Protein AF-Q96AJ1-2-F1 (afdb_monomer)

Solvent-accessible surface area (backbone atoms only — not comparable to full-atom values): 16152 Å² total; per-residue (Å²): 104,76,66,53,6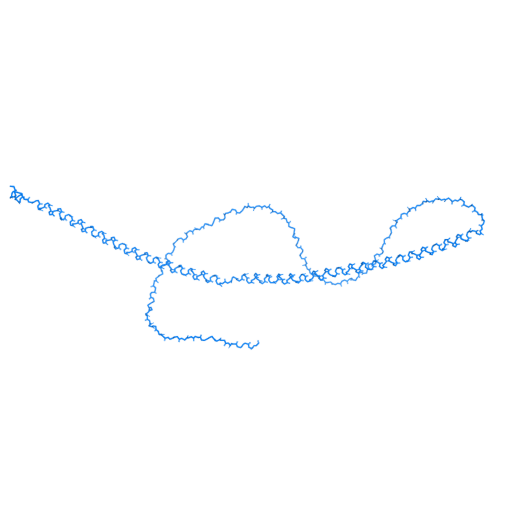6,69,64,41,79,68,60,52,73,57,56,48,50,52,50,54,49,51,51,51,51,50,53,52,50,54,51,51,52,52,53,51,51,53,51,51,54,52,50,51,54,53,48,50,54,51,52,52,55,51,50,54,51,50,53,51,51,50,52,50,51,52,54,57,71,69,52,78,59,71,67,55,57,54,48,51,53,50,52,53,50,51,50,53,51,48,54,54,47,52,55,51,51,53,53,49,54,54,52,52,52,51,50,52,51,49,53,51,55,52,50,53,52,51,50,52,53,51,51,53,51,51,54,51,53,51,51,52,54,52,51,53,52,51,51,50,56,63,58,65,73,72,66,78,90,76,88,74,87,74,76,91,77,84,75,72,94,74,68,93,76,83,80,78,81,84,80,79,81,78,82,80,78,86,80,89,80,93,74,86,77,82,80,78,83,82,75,87,73,90,70,94,76,78,96,76,81,79,78,85,79,79,81,76,78,80,84,72,87,79,88,78,81,74,78,81,79,80,76,84,79,75,87,79,74,89,80,88,76,92,74,85,79,75,84,86,77,87,82,86,80,89,128

Foldseek 3Di:
DVVVVVVPPDVCVVVVVVVVVVVVVVVVVVVVVVVVVVVVVVVVVVVVVVVVVVVVVVVVVVVVVVVVVVDDDPVVVVVVVVVVVVVVVVVVVVVVVVVVVVVVVVVVVVVVVVVVVVVVVVVVVVVVVVVVVVVVVVVVVVVVVPDDDDDPPDDPPPDDPPDDPDDDDDPPDDDPDDDDDPDDDDDDPPPDDDDPDDPDPDDPPDPPDPPDDDPPPPDDPDPDDDDDDDDDDDDDDDDDDDDDPDD

Sequence (247 aa):
MRTEAIARPLEINETEKVMRIAIKEILTQVQKTKDLLNNVASDEANLEAKIEKRKLELERNRKRLETLQSVRPCFMDEYEKTEEELQKQYDTYLEKFQNLTYLEQQLEDHHRMEQERFEEAKNTLCLIQNKLKEEEKRLLKSGSNDDSDIDIQEDDESDSELEERRLPKPQTAMEMLMQGRPGKRIVGTMQGGDSDDNEDSEESEIDMEDDDDEDDDLEDESISLSPTKPNRRVRKSEPLDESDNDF

Mean predicted aligned error: 22.0 Å

Secondary structure (DSSP, 8-state):
-HHHHHHS---HHHHHHHHHHHHHHHHHHHHHHHHHHHHHHHHHHHHHHHHHHHHHHHHHHHHHHHHHHHS--HHHHHHHHHHHHHHHHHHHHHHHHHHHHHHHHHHHHHHHHHHHHHHHHHHHHHHHHHHHHHHHHHHHHHHGGGS----------------------------------------------------------------------------------------------------

Structure (mmCIF, N/CA/C/O backbone):
data_AF-Q96AJ1-2-F1
#
_entry.id   AF-Q96AJ1-2-F1
#
loop_
_atom_site.group_PDB
_atom_site.id
_atom_site.type_symbol
_atom_site.label_atom_id
_atom_site.label_alt_id
_atom_site.label_comp_id
_atom_site.label_asym_id
_atom_site.label_entity_id
_atom_site.label_seq_id
_atom_site.pdbx_PDB_ins_code
_atom_site.Cartn_x
_atom_site.Cartn_y
_atom_site.Cartn_z
_atom_site.occupancy
_atom_site.B_iso_or_equiv
_atom_site.auth_seq_id
_atom_site.auth_comp_id
_atom_site.auth_asym_id
_atom_site.auth_atom_id
_atom_site.pdbx_PDB_model_num
ATOM 1 N N . MET A 1 1 ? -82.659 26.236 53.642 1.00 57.66 1 MET A N 1
ATOM 2 C CA . MET A 1 1 ? -81.507 26.296 52.712 1.00 57.66 1 MET A CA 1
ATOM 3 C C . MET A 1 1 ? -80.321 25.415 53.113 1.00 57.66 1 MET A C 1
ATOM 5 O O . MET A 1 1 ? -80.197 24.375 52.485 1.00 57.66 1 MET A O 1
ATOM 9 N N . ARG A 1 2 ? -79.475 25.713 54.126 1.00 71.25 2 ARG A N 1
ATOM 10 C CA . ARG A 1 2 ? -78.346 24.801 54.479 1.00 71.25 2 ARG A CA 1
ATOM 11 C C . ARG A 1 2 ? -78.824 23.399 54.884 1.00 71.25 2 ARG A C 1
ATOM 13 O O . ARG A 1 2 ? -78.273 22.412 54.418 1.00 71.25 2 ARG A O 1
ATOM 20 N N . THR A 1 3 ? -79.864 23.317 55.711 1.00 68.44 3 THR A N 1
ATOM 21 C CA . THR A 1 3 ? -80.466 22.041 56.131 1.00 68.44 3 THR A CA 1
ATOM 22 C C . THR A 1 3 ? -81.098 21.280 54.966 1.00 68.44 3 THR A C 1
ATOM 24 O O . THR A 1 3 ? -80.860 20.091 54.847 1.00 68.44 3 THR A O 1
ATOM 27 N N . GLU A 1 4 ? -81.818 21.948 54.059 1.00 67.00 4 GLU A N 1
ATOM 28 C CA . GLU A 1 4 ? -82.381 21.319 52.848 1.00 67.00 4 GLU A CA 1
ATOM 29 C C . GLU A 1 4 ? -81.314 20.831 51.869 1.00 67.00 4 GLU A C 1
ATOM 31 O O . GLU A 1 4 ? -81.499 19.787 51.264 1.00 67.00 4 GLU A O 1
ATOM 36 N N . ALA A 1 5 ? -80.203 21.554 51.697 1.00 64.94 5 ALA A N 1
ATOM 37 C CA . ALA A 1 5 ? -79.118 21.119 50.817 1.00 64.94 5 ALA A CA 1
ATOM 38 C C . ALA A 1 5 ? -78.415 19.861 51.352 1.00 64.94 5 ALA A C 1
ATOM 40 O O . ALA A 1 5 ? -78.041 19.001 50.565 1.00 64.94 5 ALA A O 1
ATOM 41 N N . ILE A 1 6 ? -78.282 19.742 52.680 1.00 66.00 6 ILE A N 1
ATOM 42 C CA . ILE A 1 6 ? -77.755 18.540 53.350 1.00 66.00 6 ILE A CA 1
ATOM 43 C C . ILE A 1 6 ? -78.802 17.409 53.364 1.00 66.00 6 ILE A C 1
ATOM 45 O O . ILE A 1 6 ? -78.433 16.241 53.321 1.00 66.00 6 ILE A O 1
ATOM 49 N N . ALA A 1 7 ? -80.095 17.748 53.435 1.00 63.06 7 ALA A N 1
ATOM 50 C CA . ALA A 1 7 ? -81.203 16.791 53.480 1.00 63.06 7 ALA A CA 1
ATOM 51 C C . ALA A 1 7 ? -81.682 16.319 52.101 1.00 63.06 7 ALA A C 1
ATOM 53 O O . ALA A 1 7 ? -82.398 15.318 52.031 1.00 63.06 7 ALA A O 1
ATOM 54 N N . ARG A 1 8 ? -81.306 16.994 51.001 1.00 62.81 8 ARG A N 1
ATOM 55 C CA . ARG A 1 8 ? -81.412 16.384 49.672 1.00 62.81 8 ARG A CA 1
ATOM 56 C C . ARG A 1 8 ? -80.646 15.074 49.765 1.00 62.81 8 ARG A C 1
ATOM 58 O O . ARG A 1 8 ? -79.513 15.119 50.244 1.00 62.81 8 ARG A O 1
ATOM 65 N N . PRO A 1 9 ? -81.233 13.939 49.350 1.00 62.62 9 PRO A N 1
ATOM 66 C CA . PRO A 1 9 ? -80.469 12.721 49.187 1.00 62.62 9 PRO A CA 1
ATOM 67 C C . PRO A 1 9 ? -79.281 13.117 48.327 1.00 62.62 9 PRO A C 1
ATOM 69 O O . PRO A 1 9 ? -79.449 13.443 47.152 1.00 62.62 9 PRO A O 1
ATOM 72 N N . LEU A 1 10 ? -78.102 13.220 48.946 1.00 64.69 10 LEU A N 1
ATOM 73 C CA . LEU A 1 10 ? -76.867 13.337 48.204 1.00 64.69 10 LEU A CA 1
ATOM 74 C C . LEU A 1 10 ? -76.972 12.215 47.174 1.00 64.69 10 LEU A C 1
ATOM 76 O O . LEU A 1 10 ? -77.422 11.111 47.510 1.00 64.69 10 LEU A O 1
ATOM 80 N N . GLU A 1 11 ? -76.628 12.498 45.925 1.00 73.31 11 GLU A N 1
ATOM 81 C CA . GLU A 1 11 ? -76.578 11.500 44.861 1.00 73.31 11 GLU A CA 1
ATOM 82 C C . GLU A 1 11 ? -75.412 10.527 45.137 1.00 73.31 11 GLU A C 1
ATOM 84 O O . GLU A 1 11 ? -74.604 10.237 44.268 1.00 73.31 11 GLU A O 1
ATOM 89 N N . ILE A 1 12 ? -75.299 10.034 46.379 1.00 80.06 12 ILE A N 1
ATOM 90 C CA . ILE A 1 12 ? -74.278 9.159 46.941 1.00 80.06 12 ILE A CA 1
ATOM 91 C C . ILE A 1 12 ? -74.153 7.961 46.028 1.00 80.06 12 ILE A C 1
ATOM 93 O O . ILE A 1 12 ? -73.059 7.682 45.573 1.00 80.06 12 ILE A O 1
ATOM 97 N N . ASN A 1 13 ? -75.273 7.343 45.651 1.00 82.56 13 ASN A N 1
ATOM 98 C CA . ASN A 1 13 ? -75.268 6.211 44.731 1.00 82.56 13 ASN A CA 1
ATOM 99 C C . ASN A 1 13 ? -74.677 6.566 43.359 1.00 82.56 13 ASN A C 1
ATOM 101 O O . ASN A 1 13 ? -73.988 5.738 42.773 1.00 82.56 13 ASN A O 1
ATOM 105 N N . GLU A 1 14 ? -74.929 7.764 42.826 1.00 86.44 14 GLU A N 1
ATOM 106 C CA . GLU A 1 14 ? -74.380 8.169 41.527 1.00 86.44 14 GLU A CA 1
ATOM 107 C C . GLU A 1 14 ? -72.900 8.543 41.6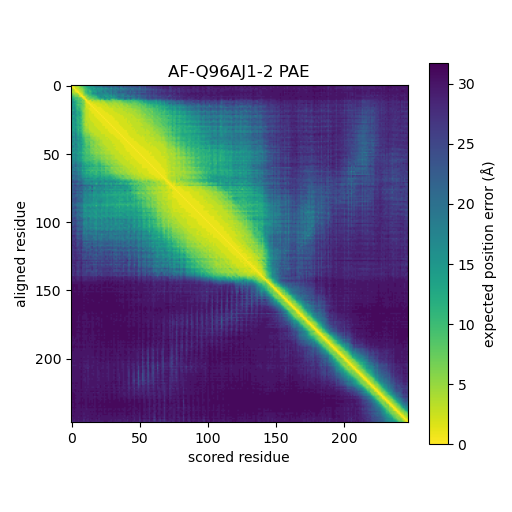42 1.00 86.44 14 GLU A C 1
ATOM 109 O O . GLU A 1 14 ? -72.076 8.025 40.896 1.00 86.44 14 GLU A O 1
ATOM 114 N N . THR A 1 15 ? -72.529 9.339 42.647 1.00 87.06 15 THR A N 1
ATOM 115 C CA . THR A 1 15 ? -71.124 9.645 42.957 1.00 87.06 15 THR A CA 1
ATOM 116 C C . THR A 1 15 ? -70.314 8.381 43.251 1.00 87.06 15 THR A C 1
ATOM 118 O O . THR A 1 15 ? -69.178 8.266 42.804 1.00 87.06 15 THR A O 1
ATOM 121 N N . GLU A 1 16 ? -70.900 7.387 43.919 1.00 90.44 16 GLU A N 1
ATOM 122 C CA . GLU A 1 16 ? -70.287 6.090 44.180 1.00 90.44 16 GLU A CA 1
ATOM 123 C C . GLU A 1 16 ? -70.112 5.293 42.887 1.00 90.44 16 GLU A C 1
ATOM 125 O O . GLU A 1 16 ? -69.046 4.717 42.676 1.00 90.44 16 GLU A O 1
ATOM 130 N N . LYS A 1 17 ? -71.106 5.275 41.988 1.00 91.62 17 LYS A N 1
ATOM 131 C CA . LYS A 1 17 ? -70.954 4.654 40.662 1.00 91.62 17 LYS A CA 1
ATOM 132 C C . LYS A 1 17 ? -69.848 5.327 39.857 1.00 91.62 17 LYS A C 1
ATOM 134 O O . LYS A 1 17 ? -68.991 4.617 39.338 1.00 91.62 17 LYS A O 1
ATOM 139 N N . VAL A 1 18 ? -69.834 6.659 39.782 1.00 93.94 18 VAL A N 1
ATOM 140 C CA . VAL A 1 18 ? -68.792 7.430 39.084 1.00 93.94 18 VAL A CA 1
ATOM 141 C C . VAL A 1 18 ? -67.420 7.122 39.682 1.00 93.94 18 VAL A C 1
ATOM 143 O O . VAL A 1 18 ? -66.488 6.810 38.947 1.00 93.94 18 VAL A O 1
ATOM 146 N N . MET A 1 19 ? -67.302 7.098 41.012 1.00 95.19 19 MET A N 1
ATOM 147 C CA . MET A 1 19 ? -66.063 6.739 41.701 1.00 95.19 19 MET A CA 1
ATOM 148 C C . MET A 1 19 ? -65.643 5.293 41.403 1.00 95.19 19 MET A C 1
ATOM 150 O O . MET A 1 19 ? -64.476 5.038 41.124 1.00 95.19 19 MET A O 1
ATOM 154 N N . ARG A 1 20 ? -66.579 4.335 41.392 1.00 96.19 20 ARG A N 1
ATOM 155 C CA . ARG A 1 20 ? -66.312 2.933 41.028 1.00 96.19 20 ARG A CA 1
ATOM 156 C C . ARG A 1 20 ? -65.858 2.793 39.573 1.00 96.19 20 ARG A C 1
ATOM 158 O O . ARG A 1 20 ? -64.990 1.967 39.304 1.00 96.19 20 ARG A O 1
ATOM 165 N N . ILE A 1 21 ? -66.431 3.563 38.648 1.00 95.94 21 ILE A N 1
ATOM 166 C CA . ILE A 1 21 ? -66.010 3.600 37.240 1.00 95.94 21 ILE A CA 1
ATOM 167 C C . ILE A 1 21 ? -64.599 4.186 37.134 1.00 95.94 21 ILE A C 1
ATOM 169 O O . ILE A 1 21 ? -63.738 3.537 36.549 1.00 95.94 21 ILE A O 1
ATOM 173 N N . ALA A 1 22 ? -64.334 5.331 37.770 1.00 97.12 22 ALA A N 1
ATOM 174 C CA . ALA A 1 22 ? -63.018 5.971 37.773 1.00 97.12 22 ALA A CA 1
ATOM 175 C C . ALA A 1 22 ? -61.931 5.064 38.377 1.00 97.12 22 ALA A C 1
ATOM 177 O O . ALA A 1 22 ? -60.846 4.941 37.819 1.00 97.12 22 ALA A O 1
ATOM 178 N N . ILE A 1 23 ? -62.231 4.358 39.475 1.00 97.06 23 ILE A N 1
ATOM 179 C CA . ILE A 1 23 ? -61.318 3.365 40.062 1.00 97.06 23 ILE A CA 1
ATOM 180 C C . ILE A 1 23 ? -61.022 2.248 39.057 1.00 97.06 23 ILE A C 1
ATOM 182 O O . ILE A 1 23 ? -59.861 1.893 38.871 1.00 97.06 23 ILE A O 1
ATOM 186 N N . LYS A 1 24 ? -62.045 1.693 38.393 1.00 97.56 24 LYS A N 1
ATOM 187 C CA . LYS A 1 24 ? -61.847 0.655 37.369 1.00 97.56 24 LYS A CA 1
ATOM 188 C C . LYS A 1 24 ? -60.997 1.167 36.210 1.00 97.56 24 LYS A C 1
ATOM 190 O O . LYS A 1 24 ? -60.084 0.469 35.788 1.00 97.56 24 LYS A O 1
ATOM 195 N N . GLU A 1 25 ? -61.268 2.373 35.723 1.00 97.94 25 GLU A N 1
ATOM 196 C CA . GLU A 1 25 ? -60.499 2.995 34.649 1.00 97.94 25 GLU A CA 1
ATOM 197 C C . GLU A 1 25 ? -59.027 3.166 35.046 1.00 97.94 25 GLU A C 1
ATOM 199 O O . GLU A 1 25 ? -58.148 2.687 34.330 1.00 97.94 25 GLU A O 1
ATOM 204 N N . ILE A 1 26 ? -58.750 3.732 36.224 1.00 98.00 26 ILE A N 1
ATOM 205 C CA . ILE A 1 26 ? -57.386 3.877 36.750 1.00 98.00 26 ILE A CA 1
ATOM 206 C C . ILE A 1 26 ? -56.705 2.511 36.873 1.00 98.00 26 ILE A C 1
ATOM 208 O O . ILE A 1 26 ? -55.562 2.369 36.452 1.00 98.00 26 ILE A O 1
ATOM 212 N N . LEU A 1 27 ? -57.392 1.481 37.377 1.00 97.81 27 LEU A N 1
ATOM 213 C CA . LEU A 1 27 ? -56.830 0.127 37.452 1.00 97.81 27 LEU A CA 1
ATOM 214 C C . LEU A 1 27 ? -56.468 -0.424 36.065 1.00 97.81 27 LEU A C 1
ATOM 216 O O . LEU A 1 27 ? -55.404 -1.022 35.910 1.00 97.81 27 LEU A O 1
ATOM 220 N N . THR A 1 28 ? -57.298 -0.188 35.042 1.00 98.00 28 THR A N 1
ATOM 221 C CA . THR A 1 28 ? -56.954 -0.578 33.663 1.00 98.00 28 THR A CA 1
ATOM 222 C C . THR A 1 28 ? -55.775 0.217 33.107 1.00 98.00 28 THR A C 1
ATOM 224 O O . THR A 1 28 ? -54.936 -0.360 32.422 1.00 98.00 28 THR A O 1
ATOM 227 N N . GLN A 1 29 ? -55.672 1.516 33.410 1.00 97.94 29 GLN A N 1
ATOM 228 C CA . GLN A 1 29 ? -54.533 2.345 33.006 1.00 97.94 29 GLN A CA 1
ATOM 229 C C . GLN A 1 29 ? -53.240 1.874 33.686 1.00 97.94 29 GLN A C 1
ATOM 231 O O . GLN A 1 29 ? -52.228 1.714 33.013 1.00 97.94 29 GLN A O 1
ATOM 236 N N . VAL A 1 30 ? -53.280 1.567 34.987 1.00 98.19 30 VAL A N 1
ATOM 237 C CA . VAL A 1 30 ? -52.140 1.012 35.737 1.00 98.19 30 VAL A CA 1
ATOM 238 C C . VAL A 1 30 ? -51.685 -0.317 35.138 1.00 98.19 30 VAL A C 1
ATOM 240 O O . VAL A 1 30 ? -50.485 -0.513 34.948 1.00 98.19 30 VAL A O 1
ATOM 243 N N . GLN A 1 31 ? -52.619 -1.211 34.798 1.00 97.81 31 GLN A N 1
ATOM 244 C CA . GLN A 1 31 ? -52.274 -2.480 34.159 1.00 97.81 31 GLN A CA 1
ATOM 245 C C . GLN A 1 31 ? -51.630 -2.263 32.782 1.00 97.81 31 GLN A C 1
ATOM 247 O O . GLN A 1 31 ? -50.564 -2.814 32.532 1.00 97.81 31 GLN A O 1
ATOM 252 N N . LYS A 1 32 ? -52.194 -1.388 31.936 1.00 97.81 32 LYS A N 1
ATOM 253 C CA . LYS A 1 32 ? -51.604 -1.037 30.631 1.00 97.81 32 LYS A CA 1
ATOM 254 C C . LYS A 1 32 ? -50.183 -0.484 30.760 1.00 97.81 32 LYS A C 1
ATOM 256 O O . LYS A 1 32 ? -49.304 -0.884 30.006 1.00 97.81 32 LYS A O 1
ATOM 261 N N . THR A 1 33 ? -49.944 0.417 31.714 1.00 97.81 33 THR A N 1
ATOM 262 C CA . THR A 1 33 ? -48.605 0.972 31.965 1.00 97.81 33 THR A CA 1
ATOM 263 C C . THR A 1 33 ? -47.632 -0.104 32.440 1.00 97.81 33 THR A C 1
ATOM 265 O O . THR A 1 33 ? -46.472 -0.095 32.040 1.00 97.81 33 THR A O 1
ATOM 268 N N . LYS A 1 34 ? -48.092 -1.054 33.263 1.00 97.81 34 LYS A N 1
ATOM 269 C CA . LYS A 1 34 ? -47.281 -2.197 33.699 1.00 97.81 34 LYS A CA 1
ATOM 270 C C . LYS A 1 34 ? -46.907 -3.107 32.526 1.00 97.81 34 LYS A C 1
ATOM 272 O O . LYS A 1 34 ? -45.756 -3.520 32.438 1.00 97.81 34 LYS A O 1
ATOM 277 N N . ASP A 1 35 ? -47.849 -3.388 31.631 1.00 97.75 35 ASP A N 1
ATOM 278 C CA . ASP A 1 35 ? -47.595 -4.199 30.437 1.00 97.75 35 ASP A CA 1
ATOM 279 C C . ASP A 1 35 ? -46.602 -3.492 29.499 1.00 97.75 35 ASP A C 1
ATOM 281 O O . ASP A 1 35 ? -45.640 -4.104 29.046 1.00 97.75 35 ASP A O 1
ATOM 285 N N . LEU A 1 36 ? -46.760 -2.177 29.297 1.00 97.44 36 LEU A N 1
ATOM 286 C CA . LEU A 1 36 ? -45.814 -1.370 28.522 1.00 97.44 36 LEU A CA 1
ATOM 287 C C . LEU A 1 36 ? -44.407 -1.371 29.137 1.00 97.44 36 LEU A C 1
ATOM 289 O O . LEU A 1 36 ? -43.430 -1.493 28.406 1.00 97.44 36 LEU A O 1
ATOM 293 N N . LEU A 1 37 ? -44.290 -1.265 30.464 1.00 97.50 37 LEU A N 1
ATOM 294 C CA . LEU A 1 37 ? -42.997 -1.321 31.153 1.00 97.50 37 LEU A CA 1
ATOM 295 C C . LEU A 1 37 ? -42.298 -2.671 30.942 1.00 97.50 37 LEU A C 1
ATOM 297 O O . LEU A 1 37 ? -41.095 -2.700 30.702 1.00 97.50 37 LEU A O 1
ATOM 301 N N . ASN A 1 38 ? -43.047 -3.775 31.003 1.00 97.00 38 ASN A N 1
ATOM 302 C CA . ASN A 1 38 ? -42.497 -5.103 30.734 1.00 97.00 38 ASN A CA 1
ATOM 303 C C . ASN A 1 38 ? -42.016 -5.230 29.281 1.00 97.00 38 ASN A C 1
ATOM 305 O O . ASN A 1 38 ? -40.945 -5.785 29.055 1.00 97.00 38 ASN A O 1
ATOM 309 N N . ASN A 1 39 ? -42.766 -4.680 28.320 1.00 96.69 39 ASN A N 1
ATOM 310 C CA . ASN A 1 39 ? -42.369 -4.680 26.910 1.00 96.69 39 ASN A CA 1
ATOM 311 C C . ASN A 1 39 ? -41.085 -3.870 26.683 1.00 96.69 39 ASN A C 1
ATOM 313 O O . ASN A 1 39 ? -40.170 -4.338 26.015 1.00 96.69 39 ASN A O 1
ATOM 317 N N . VAL A 1 40 ? -40.974 -2.687 27.297 1.00 97.75 40 VAL A N 1
ATOM 318 C CA . VAL A 1 40 ? -39.747 -1.876 27.227 1.00 97.75 40 VAL A CA 1
ATOM 319 C C . VAL A 1 40 ? -38.559 -2.628 27.828 1.00 97.75 40 VAL A C 1
ATOM 321 O O . VAL A 1 40 ? -37.484 -2.619 27.240 1.00 97.75 40 VAL A O 1
ATOM 324 N N . ALA A 1 41 ? -38.746 -3.323 28.955 1.00 96.38 41 ALA A N 1
ATOM 325 C CA . ALA A 1 41 ? -37.687 -4.128 29.559 1.00 96.38 41 ALA A CA 1
ATOM 326 C C . ALA A 1 41 ? -37.256 -5.304 28.661 1.00 96.38 41 ALA A C 1
ATOM 328 O O . ALA A 1 41 ? -36.065 -5.601 28.571 1.00 96.38 41 ALA A O 1
ATOM 329 N N . SER A 1 42 ? -38.196 -5.961 27.967 1.00 96.88 42 SER A N 1
ATOM 330 C CA . SER A 1 42 ? -37.844 -6.990 26.980 1.00 96.88 42 SER A CA 1
ATOM 331 C C . SER A 1 42 ? -37.134 -6.404 25.760 1.00 96.88 42 SER A C 1
ATOM 333 O O . SER A 1 42 ? -36.175 -7.000 25.278 1.00 96.88 42 SER A O 1
ATOM 335 N N . ASP A 1 43 ? -37.551 -5.229 25.286 1.00 97.69 43 ASP A N 1
ATOM 336 C CA . ASP A 1 43 ? -36.918 -4.556 24.150 1.00 97.69 43 ASP A CA 1
ATOM 337 C C . ASP A 1 43 ? -35.496 -4.098 24.491 1.00 97.69 43 ASP A C 1
ATOM 339 O O . ASP A 1 43 ? -34.589 -4.276 23.684 1.00 97.69 43 ASP A O 1
ATOM 343 N N . GLU A 1 44 ? -35.271 -3.578 25.699 1.00 97.38 44 GLU A N 1
ATOM 344 C CA . GLU A 1 44 ? -33.942 -3.214 26.198 1.00 97.38 44 GLU A CA 1
ATOM 345 C C . GLU A 1 44 ? -33.010 -4.432 26.247 1.00 97.38 44 GLU A C 1
ATOM 347 O O . GLU A 1 44 ? -31.910 -4.379 25.698 1.00 97.38 44 GLU A O 1
ATOM 352 N N . ALA A 1 45 ? -33.464 -5.553 26.819 1.00 97.25 45 ALA A N 1
ATOM 353 C CA . ALA A 1 45 ? -32.681 -6.788 26.859 1.00 97.25 45 ALA A CA 1
ATOM 354 C C . ALA A 1 45 ? -32.358 -7.317 25.448 1.00 97.25 45 ALA A C 1
ATOM 356 O O . ALA A 1 45 ? -31.225 -7.715 25.173 1.00 97.25 45 ALA A O 1
ATOM 357 N N . ASN A 1 46 ? -33.331 -7.267 24.533 1.00 97.75 46 ASN A N 1
ATOM 358 C CA . ASN A 1 46 ? -33.148 -7.663 23.137 1.00 97.75 46 ASN A CA 1
ATOM 359 C C . ASN A 1 46 ? -32.153 -6.752 22.403 1.00 97.75 46 ASN A C 1
ATOM 361 O O . ASN A 1 46 ? -31.337 -7.229 21.611 1.00 97.75 46 ASN A O 1
ATOM 365 N N . LEU A 1 47 ? -32.216 -5.439 22.637 1.00 98.06 47 LEU A N 1
ATOM 366 C CA . LEU A 1 47 ? -31.299 -4.475 22.035 1.00 98.06 47 LEU A CA 1
ATOM 367 C C . LEU A 1 47 ? -29.884 -4.620 22.595 1.00 98.06 47 LEU A C 1
ATOM 369 O O . LEU A 1 47 ? -28.943 -4.598 21.807 1.00 98.06 47 LEU A O 1
ATOM 373 N N . GLU A 1 48 ? -29.716 -4.837 23.900 1.00 98.19 48 GLU A N 1
ATOM 374 C CA . GLU A 1 48 ? -28.397 -5.066 24.499 1.00 98.19 48 GLU A CA 1
ATOM 375 C C . GLU A 1 48 ? -27.755 -6.345 23.948 1.00 98.19 48 GLU A C 1
ATOM 377 O O . GLU A 1 48 ? -26.603 -6.318 23.517 1.00 98.19 48 GLU A O 1
ATOM 382 N N . ALA A 1 49 ? -28.517 -7.440 23.841 1.00 97.94 49 ALA A N 1
ATOM 383 C CA . ALA A 1 49 ? -28.034 -8.676 23.227 1.00 97.94 49 ALA A CA 1
ATOM 384 C C . ALA A 1 49 ? -27.597 -8.462 21.764 1.00 97.94 49 ALA A C 1
ATOM 386 O O . ALA A 1 49 ? -26.537 -8.936 21.346 1.00 97.94 49 ALA A O 1
ATOM 387 N N . LYS A 1 50 ? -28.371 -7.694 20.981 1.00 98.56 50 LYS A N 1
ATOM 388 C CA . LYS A 1 50 ? -28.009 -7.327 19.600 1.00 98.56 50 LYS A CA 1
ATOM 389 C C . LYS A 1 50 ? -26.759 -6.449 19.540 1.00 98.56 50 LYS A C 1
ATOM 391 O O . LYS A 1 50 ? -25.917 -6.655 18.667 1.00 98.56 50 LYS A O 1
ATOM 396 N N . ILE A 1 51 ? -26.631 -5.477 20.441 1.00 97.94 51 ILE A N 1
ATOM 397 C CA . ILE A 1 51 ? -25.462 -4.597 20.530 1.00 97.94 51 ILE A CA 1
ATOM 398 C C . ILE A 1 51 ? -24.215 -5.415 20.867 1.00 97.94 51 ILE A C 1
ATOM 400 O O . ILE A 1 51 ? -23.187 -5.236 20.216 1.00 97.94 51 ILE A O 1
ATOM 404 N N . GLU A 1 52 ? -24.296 -6.332 21.828 1.00 98.38 52 GLU A N 1
ATOM 405 C CA . GLU A 1 52 ? -23.164 -7.173 22.217 1.00 98.38 52 GLU A CA 1
ATOM 406 C C . GLU A 1 52 ? -22.755 -8.132 21.094 1.00 98.38 52 GLU A C 1
ATOM 408 O O . GLU A 1 52 ? -21.575 -8.196 20.744 1.00 98.38 52 GLU A O 1
ATOM 413 N N . LYS A 1 53 ? -23.724 -8.772 20.421 1.00 98.31 53 LYS A N 1
ATOM 414 C CA . LYS A 1 53 ? -23.461 -9.583 19.218 1.00 98.31 53 LYS A CA 1
ATOM 415 C C . LYS A 1 53 ? -22.705 -8.775 18.154 1.00 98.31 53 LYS A C 1
ATOM 417 O O . LYS A 1 53 ? -21.683 -9.226 17.642 1.00 98.31 53 LYS A O 1
ATOM 422 N N . ARG A 1 54 ? -23.157 -7.548 17.867 1.00 98.19 54 ARG A N 1
ATOM 423 C CA . ARG A 1 54 ? -22.516 -6.643 16.893 1.00 98.19 54 ARG A CA 1
ATOM 424 C C . ARG A 1 54 ? -21.123 -6.185 17.332 1.00 98.19 54 ARG A C 1
ATOM 426 O O . ARG A 1 54 ? -20.240 -6.050 16.489 1.00 98.19 54 ARG A O 1
ATOM 433 N N . LYS A 1 55 ? -20.896 -5.951 18.628 1.00 98.25 55 LYS A N 1
ATOM 434 C CA . LYS A 1 55 ? -19.567 -5.603 19.161 1.00 98.25 55 LYS A CA 1
ATOM 435 C C . LYS A 1 55 ? -18.572 -6.748 18.979 1.00 98.25 55 LYS A C 1
ATOM 437 O O . LYS A 1 55 ? -17.458 -6.498 18.521 1.00 98.25 55 LYS A O 1
ATOM 442 N N . LEU A 1 56 ? -18.973 -7.982 19.288 1.00 98.12 56 LEU A N 1
ATOM 443 C CA . LEU A 1 56 ? -18.127 -9.168 19.115 1.00 98.12 56 LEU A C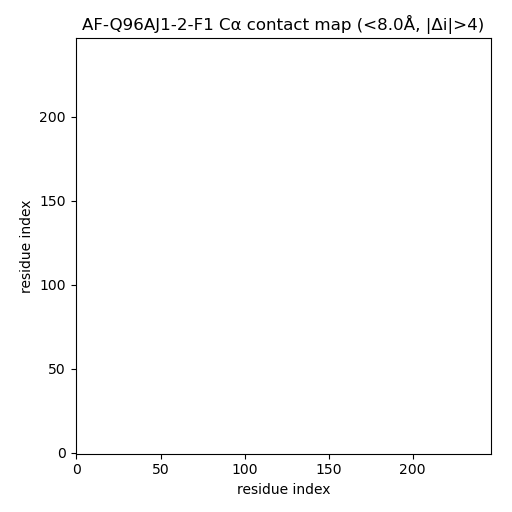A 1
ATOM 444 C C . LEU A 1 56 ? -17.771 -9.399 17.641 1.00 98.12 56 LEU A C 1
ATOM 446 O O . LEU A 1 56 ? -16.613 -9.667 17.312 1.00 98.12 56 LEU A O 1
ATOM 450 N N . GLU A 1 57 ? -18.744 -9.242 16.744 1.00 98.38 57 GLU A N 1
ATOM 451 C CA . GLU A 1 57 ? -18.529 -9.333 15.300 1.00 98.38 57 GLU A CA 1
ATOM 452 C C . GLU A 1 57 ? -17.560 -8.253 14.793 1.00 98.38 57 GLU A C 1
ATOM 454 O O . GLU A 1 57 ? -16.612 -8.554 14.062 1.00 98.38 57 GLU A O 1
ATOM 459 N N . LEU A 1 58 ? -17.736 -7.004 15.238 1.00 98.19 58 LEU A N 1
ATOM 460 C CA . LEU A 1 58 ? -16.829 -5.903 14.919 1.00 98.19 58 LEU A CA 1
ATOM 461 C C . LEU A 1 58 ? -15.407 -6.201 15.403 1.00 98.19 58 LEU A C 1
ATOM 463 O O . LEU A 1 58 ? -14.452 -6.021 14.647 1.00 98.19 58 LEU A O 1
ATOM 467 N N . GLU A 1 59 ? -15.240 -6.685 16.635 1.00 98.38 59 GLU A N 1
ATOM 468 C CA . GLU A 1 59 ? -13.923 -7.020 17.177 1.00 98.38 59 GLU A CA 1
ATOM 469 C C . GLU A 1 59 ? -13.254 -8.159 16.396 1.00 98.38 59 GLU A C 1
ATOM 471 O O . GLU A 1 59 ? -12.062 -8.078 16.078 1.00 98.38 59 GLU A O 1
ATOM 476 N N . ARG A 1 60 ? -14.016 -9.196 16.027 1.00 97.62 60 ARG A N 1
ATOM 477 C CA . ARG A 1 60 ? -13.546 -10.282 15.159 1.00 97.62 60 ARG A CA 1
ATOM 478 C C . ARG A 1 60 ? -13.097 -9.751 13.798 1.00 97.62 60 ARG A C 1
ATOM 480 O O . ARG A 1 60 ? -12.006 -10.099 13.348 1.00 97.62 60 ARG A O 1
ATOM 487 N N . ASN A 1 61 ? -13.894 -8.896 13.160 1.00 97.81 61 ASN A N 1
ATOM 488 C CA . ASN A 1 61 ? -13.548 -8.295 11.872 1.00 97.81 61 ASN A CA 1
ATOM 489 C C . ASN A 1 61 ? -12.308 -7.406 11.978 1.00 97.81 61 ASN A C 1
ATOM 491 O O . ASN A 1 61 ? -11.438 -7.468 11.112 1.00 97.81 61 ASN A O 1
ATOM 495 N N . ARG A 1 62 ? -12.162 -6.659 13.078 1.00 97.50 62 ARG A N 1
ATOM 496 C CA . ARG A 1 62 ? -10.960 -5.867 13.358 1.00 97.50 62 ARG A CA 1
ATOM 497 C C . ARG A 1 62 ? -9.715 -6.748 13.477 1.00 97.50 62 ARG A C 1
ATOM 499 O O . ARG A 1 62 ? -8.710 -6.451 12.842 1.00 97.50 62 ARG A O 1
ATOM 506 N N . LYS A 1 63 ? -9.794 -7.853 14.227 1.00 96.81 63 LYS A N 1
ATOM 507 C CA . LYS A 1 63 ? -8.703 -8.840 14.364 1.00 96.81 63 LYS A CA 1
ATOM 508 C C . LYS A 1 63 ? -8.356 -9.506 13.027 1.00 96.81 63 LYS A C 1
ATOM 510 O O . LYS A 1 63 ? -7.181 -9.692 12.714 1.00 96.81 63 LYS A O 1
ATOM 515 N N . ARG A 1 64 ? -9.365 -9.845 12.215 1.00 95.38 64 ARG A N 1
ATOM 516 C CA . ARG A 1 64 ? -9.170 -10.401 10.866 1.00 95.38 64 ARG A CA 1
ATOM 517 C C . ARG A 1 64 ? -8.470 -9.401 9.947 1.00 95.38 64 ARG A C 1
ATOM 519 O O . ARG A 1 64 ? -7.523 -9.783 9.269 1.00 95.38 64 ARG A O 1
ATOM 526 N N . LEU A 1 65 ? -8.912 -8.144 9.947 1.00 94.56 65 LEU A N 1
ATOM 527 C CA . LEU A 1 65 ? -8.297 -7.067 9.172 1.00 94.56 65 LEU A CA 1
ATOM 528 C C . LEU A 1 65 ? -6.833 -6.861 9.575 1.00 94.56 65 LEU A C 1
ATOM 530 O O . LEU A 1 65 ? -5.971 -6.816 8.707 1.00 94.56 65 LEU A O 1
ATOM 534 N N . GLU A 1 66 ? -6.549 -6.804 10.876 1.00 95.31 66 GLU A N 1
ATOM 535 C CA . GLU A 1 66 ? -5.188 -6.675 11.409 1.00 95.31 66 GLU A CA 1
ATOM 536 C C . GLU A 1 66 ? -4.291 -7.841 10.968 1.00 95.31 66 GLU A C 1
ATOM 538 O O . GLU A 1 66 ? -3.182 -7.629 10.479 1.00 95.31 66 GLU A O 1
ATOM 543 N N . THR A 1 67 ? -4.800 -9.075 11.049 1.00 93.69 67 THR A N 1
ATOM 544 C CA . THR A 1 67 ? -4.073 -10.270 10.594 1.00 93.69 67 THR A CA 1
ATOM 545 C C . THR A 1 67 ? -3.783 -10.194 9.095 1.00 93.69 67 THR A C 1
ATOM 547 O O . THR A 1 67 ? -2.648 -10.410 8.683 1.00 93.69 67 THR A O 1
ATOM 550 N N . LEU A 1 68 ? -4.776 -9.832 8.277 1.00 90.31 68 LEU A N 1
ATOM 551 C CA . LEU A 1 68 ? -4.608 -9.706 6.827 1.00 90.31 68 LEU A CA 1
ATOM 552 C C . LEU A 1 68 ? -3.613 -8.606 6.443 1.00 90.31 68 LEU A C 1
ATOM 554 O O . LEU A 1 68 ? -2.804 -8.816 5.550 1.00 90.31 68 LEU A O 1
ATOM 558 N N . GLN A 1 69 ? -3.640 -7.460 7.126 1.00 88.06 69 GLN A N 1
ATOM 559 C CA . GLN A 1 69 ? -2.703 -6.360 6.880 1.00 88.06 69 GLN A CA 1
ATOM 560 C C . GLN A 1 69 ? -1.270 -6.692 7.308 1.00 88.06 69 GLN A C 1
ATOM 562 O O . GLN A 1 69 ? -0.324 -6.180 6.715 1.00 88.06 69 GLN A O 1
ATOM 567 N N . SER A 1 70 ? -1.096 -7.534 8.331 1.00 86.31 70 SER A N 1
ATOM 568 C CA . SER A 1 70 ? 0.232 -7.944 8.801 1.00 86.31 70 SER A CA 1
ATOM 569 C C . SER A 1 70 ? 0.953 -8.889 7.836 1.00 86.31 70 SER A C 1
ATOM 571 O O . SER A 1 70 ? 2.181 -8.973 7.851 1.00 86.31 70 SER A O 1
ATOM 573 N N . VAL A 1 71 ? 0.201 -9.604 6.997 1.00 85.62 71 VAL A N 1
ATOM 574 C CA . VAL A 1 71 ? 0.760 -10.582 6.068 1.00 85.62 71 VAL A CA 1
ATOM 575 C C . VAL A 1 71 ? 1.135 -9.876 4.775 1.00 85.62 71 VAL A C 1
ATOM 577 O O . VAL A 1 71 ? 0.281 -9.436 4.007 1.00 85.62 71 VAL A O 1
ATOM 580 N N . ARG A 1 72 ? 2.439 -9.811 4.509 1.00 86.56 72 ARG A N 1
ATOM 581 C CA . ARG A 1 72 ? 2.948 -9.382 3.212 1.00 86.56 72 ARG A CA 1
ATOM 582 C C . ARG A 1 72 ? 2.574 -10.427 2.148 1.00 86.56 72 ARG A C 1
ATOM 584 O O . ARG A 1 72 ? 2.880 -11.606 2.339 1.00 86.56 72 ARG A O 1
ATOM 591 N N . PRO A 1 73 ? 1.915 -10.037 1.043 1.00 90.69 73 PRO A N 1
ATOM 592 C CA . PRO A 1 73 ? 1.576 -10.982 -0.012 1.00 90.69 73 PRO A CA 1
ATOM 593 C C . PRO A 1 73 ? 2.822 -11.605 -0.649 1.00 90.69 73 PRO A C 1
ATOM 595 O O . PRO A 1 73 ? 3.769 -10.894 -0.968 1.00 90.69 73 PRO A O 1
ATOM 598 N N . CYS A 1 74 ? 2.793 -12.913 -0.914 1.00 84.00 74 CYS A N 1
ATOM 599 C CA . CYS A 1 74 ? 3.921 -13.630 -1.524 1.00 84.00 74 CYS A CA 1
ATOM 600 C C . CYS A 1 74 ? 4.305 -13.076 -2.912 1.00 84.00 74 CYS A C 1
ATOM 602 O O . CYS A 1 74 ? 5.487 -13.011 -3.239 1.00 84.00 74 CYS A O 1
ATOM 604 N N . PHE A 1 75 ? 3.334 -12.570 -3.687 1.00 91.06 75 PHE A N 1
ATOM 605 C CA . PHE A 1 75 ? 3.610 -11.930 -4.979 1.00 91.06 75 PHE A CA 1
ATOM 606 C C . PHE A 1 75 ? 4.501 -10.680 -4.852 1.00 91.06 75 PHE A C 1
ATOM 608 O O . PHE A 1 75 ? 5.190 -10.336 -5.808 1.00 91.06 75 PHE A O 1
ATOM 615 N N . MET A 1 76 ? 4.505 -9.997 -3.696 1.00 95.06 76 MET A N 1
ATOM 616 C CA . MET A 1 76 ? 5.382 -8.840 -3.471 1.00 95.06 76 MET A CA 1
ATOM 617 C C . MET A 1 76 ? 6.850 -9.257 -3.400 1.00 95.06 76 MET A C 1
ATOM 619 O O . MET A 1 76 ? 7.710 -8.525 -3.877 1.00 95.06 76 MET A O 1
ATOM 623 N N . ASP A 1 77 ? 7.141 -10.439 -2.854 1.00 93.25 77 ASP A N 1
ATOM 624 C CA . ASP A 1 77 ? 8.504 -10.979 -2.817 1.00 93.25 77 ASP A CA 1
ATOM 625 C C . ASP A 1 77 ? 8.975 -11.365 -4.225 1.00 93.25 77 ASP A C 1
ATOM 627 O O . ASP A 1 77 ? 10.127 -11.132 -4.588 1.00 93.25 77 ASP A O 1
ATOM 631 N N . GLU A 1 78 ? 8.074 -11.921 -5.041 1.00 95.50 78 GLU A N 1
ATOM 632 C CA . GLU A 1 78 ? 8.348 -12.204 -6.453 1.00 95.50 78 GLU A CA 1
ATOM 633 C C . GLU A 1 78 ? 8.606 -10.918 -7.246 1.00 95.50 78 GLU A C 1
ATOM 635 O O . GLU A 1 78 ? 9.591 -10.855 -7.982 1.00 95.50 78 GLU A O 1
ATOM 640 N N . TYR A 1 79 ? 7.774 -9.889 -7.046 1.00 97.25 79 TYR A N 1
ATOM 641 C CA . TYR A 1 79 ? 7.940 -8.569 -7.653 1.00 97.25 79 TYR A CA 1
ATOM 642 C C . TYR A 1 79 ? 9.304 -7.960 -7.310 1.00 97.25 79 TYR A C 1
ATOM 644 O O . TYR A 1 79 ? 10.069 -7.607 -8.207 1.00 97.25 79 TYR A O 1
ATOM 652 N N . GLU A 1 80 ? 9.660 -7.898 -6.025 1.00 97.19 80 GLU A N 1
ATOM 653 C CA . GLU A 1 80 ? 10.940 -7.325 -5.597 1.00 97.19 80 GLU A CA 1
ATOM 654 C C . GLU A 1 80 ? 12.135 -8.110 -6.151 1.00 97.19 80 GLU A C 1
ATOM 656 O O . GLU A 1 80 ? 13.095 -7.513 -6.636 1.00 97.19 80 GLU A O 1
ATOM 661 N N . LYS A 1 81 ? 12.054 -9.445 -6.192 1.00 97.62 81 LYS A N 1
ATOM 662 C CA . LYS A 1 81 ? 13.089 -10.274 -6.821 1.00 97.62 81 LYS A CA 1
ATOM 663 C C . LYS A 1 81 ? 13.252 -9.966 -8.312 1.00 97.62 81 LYS A C 1
ATOM 665 O O . LYS A 1 81 ? 14.377 -9.958 -8.814 1.00 97.62 81 LYS A O 1
ATOM 670 N N . THR A 1 82 ? 12.152 -9.757 -9.036 1.00 97.25 82 THR A N 1
ATOM 671 C CA . THR A 1 82 ? 12.217 -9.394 -10.458 1.00 97.25 82 THR A CA 1
ATOM 672 C C . THR A 1 82 ? 12.780 -7.992 -10.679 1.00 97.25 82 THR A C 1
ATOM 674 O O . THR A 1 82 ? 13.575 -7.817 -11.601 1.00 97.25 82 THR A O 1
ATOM 677 N N . GLU A 1 83 ? 12.454 -7.030 -9.814 1.00 98.19 83 GLU A N 1
ATOM 678 C CA . GLU A 1 83 ? 13.018 -5.674 -9.854 1.00 98.19 83 GLU A CA 1
ATOM 679 C C . GLU A 1 83 ? 14.535 -5.686 -9.597 1.00 98.19 83 GLU A C 1
ATOM 681 O O . GLU A 1 83 ? 15.299 -5.043 -10.319 1.00 98.19 83 GLU A O 1
ATOM 686 N N . GLU A 1 84 ? 15.005 -6.478 -8.627 1.00 98.56 84 GLU A N 1
ATOM 687 C CA . GLU A 1 84 ? 16.440 -6.647 -8.368 1.00 98.56 84 GLU A CA 1
ATOM 688 C C . GLU A 1 84 ? 17.188 -7.267 -9.557 1.00 98.56 84 GLU A C 1
ATOM 690 O O . GLU A 1 84 ? 18.306 -6.853 -9.881 1.00 98.56 84 GLU A O 1
ATOM 695 N N . GLU A 1 85 ? 16.600 -8.274 -10.209 1.00 98.62 85 GLU A N 1
ATOM 696 C CA . GLU A 1 85 ? 17.190 -8.891 -11.399 1.00 98.62 85 GLU A CA 1
ATOM 697 C C . GLU A 1 85 ? 17.233 -7.904 -12.570 1.00 98.62 85 GLU A C 1
ATOM 699 O O . GLU A 1 85 ? 18.258 -7.800 -13.245 1.00 98.62 85 GLU A O 1
ATOM 704 N N . LEU A 1 86 ? 16.164 -7.130 -12.782 1.00 98.50 86 LEU A N 1
ATOM 705 C CA . LEU A 1 86 ? 16.124 -6.092 -13.809 1.00 98.50 86 LEU A CA 1
ATOM 706 C C . LEU A 1 86 ? 17.234 -5.057 -13.594 1.00 98.50 86 LEU A C 1
ATOM 708 O O . LEU A 1 86 ? 17.963 -4.746 -14.538 1.00 98.50 86 LEU A O 1
ATOM 712 N N . GLN A 1 87 ? 17.415 -4.580 -12.360 1.00 98.62 87 GLN A N 1
ATOM 713 C CA . GLN A 1 87 ? 18.480 -3.635 -12.025 1.00 98.62 87 GLN A CA 1
ATOM 714 C C . GLN A 1 87 ? 19.871 -4.225 -12.311 1.00 98.62 87 GLN A C 1
ATOM 716 O O . GLN A 1 87 ? 20.688 -3.580 -12.967 1.00 98.62 87 GLN A O 1
ATOM 721 N N . LYS A 1 88 ? 20.131 -5.479 -11.911 1.00 98.69 88 LYS A N 1
ATOM 722 C CA . LYS A 1 88 ? 21.408 -6.164 -12.200 1.00 98.69 88 LYS A CA 1
ATOM 723 C C . LYS A 1 88 ? 21.680 -6.301 -13.697 1.00 98.69 88 LYS A C 1
ATOM 725 O O . LYS A 1 88 ? 22.814 -6.101 -14.149 1.00 98.69 88 LYS A O 1
ATOM 730 N N . GLN A 1 89 ? 20.659 -6.664 -14.473 1.00 98.62 89 GLN A N 1
ATOM 731 C CA . GLN A 1 89 ? 20.781 -6.772 -15.927 1.00 98.62 89 GLN A CA 1
ATOM 732 C C . GLN A 1 89 ? 21.032 -5.406 -16.563 1.00 98.62 89 GLN A C 1
ATOM 734 O O . GLN A 1 89 ? 21.858 -5.303 -17.472 1.00 98.62 89 GLN A O 1
ATOM 739 N N . TYR A 1 90 ? 20.377 -4.358 -16.064 1.00 98.75 90 TYR A N 1
ATOM 740 C CA . TYR A 1 90 ? 20.585 -2.991 -16.520 1.00 98.75 90 TYR A CA 1
ATOM 741 C C . TYR A 1 90 ? 22.013 -2.500 -16.241 1.00 98.75 90 TYR A C 1
ATOM 743 O O . TYR A 1 90 ? 22.665 -1.988 -17.149 1.00 98.75 90 TYR A O 1
ATOM 751 N N . ASP A 1 91 ? 22.556 -2.752 -15.047 1.00 98.69 91 ASP A N 1
ATOM 752 C CA . ASP A 1 91 ? 23.939 -2.392 -14.704 1.00 98.69 91 ASP A CA 1
ATOM 753 C C . ASP A 1 91 ? 24.950 -3.110 -15.616 1.00 98.69 91 ASP A C 1
ATOM 755 O O . ASP A 1 91 ? 25.855 -2.493 -16.184 1.00 98.69 91 ASP A O 1
ATOM 759 N N . THR A 1 92 ? 24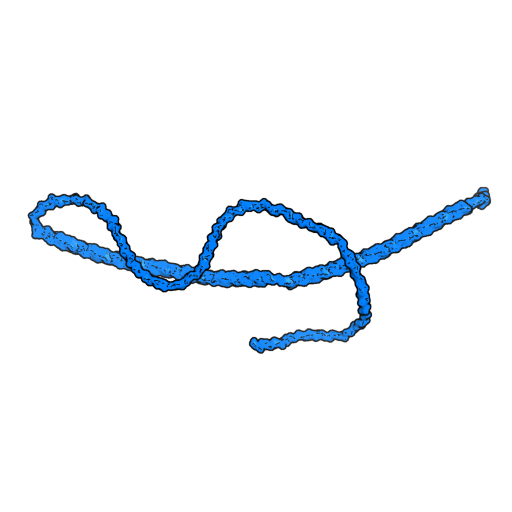.743 -4.411 -15.843 1.00 98.44 92 THR A N 1
ATOM 760 C CA . THR A 1 92 ? 25.569 -5.212 -16.763 1.00 98.44 92 THR A CA 1
ATOM 761 C C . THR A 1 92 ? 25.467 -4.705 -18.204 1.00 98.44 92 THR A C 1
ATOM 763 O O . THR A 1 92 ? 26.450 -4.706 -18.951 1.00 98.44 92 THR A O 1
ATOM 766 N N . TYR A 1 93 ? 24.269 -4.303 -18.632 1.00 98.69 93 TYR A N 1
ATOM 767 C CA . TYR A 1 93 ? 24.042 -3.719 -19.947 1.00 98.69 93 TYR A CA 1
ATOM 768 C C . TYR A 1 93 ? 24.809 -2.403 -20.107 1.00 98.69 93 TYR A C 1
ATOM 770 O O . TYR A 1 93 ? 25.486 -2.231 -21.120 1.00 98.69 93 TYR A O 1
ATOM 778 N N . LEU A 1 94 ? 24.765 -1.515 -19.109 1.00 98.75 94 LEU A N 1
ATOM 779 C CA . LEU A 1 94 ? 25.482 -0.240 -19.141 1.00 98.75 94 LEU A CA 1
ATOM 780 C C . LEU A 1 94 ? 26.995 -0.435 -19.262 1.00 98.75 94 LEU A C 1
ATOM 782 O O . LEU A 1 94 ? 27.625 0.219 -20.093 1.00 98.75 94 LEU A O 1
ATOM 786 N N . GLU A 1 95 ? 27.574 -1.360 -18.495 1.00 98.69 95 GLU A N 1
ATOM 787 C CA . GLU A 1 95 ? 29.002 -1.681 -18.594 1.00 98.69 95 GLU A CA 1
ATOM 788 C C . GLU A 1 95 ? 29.368 -2.174 -20.003 1.00 98.69 95 GLU A C 1
ATOM 790 O O . GLU A 1 95 ? 30.312 -1.688 -20.631 1.00 98.69 95 GLU A O 1
ATOM 795 N N . LYS A 1 96 ? 28.588 -3.114 -20.549 1.00 98.56 96 LYS A N 1
ATOM 796 C CA . LYS A 1 96 ? 28.809 -3.639 -21.904 1.00 98.56 96 LYS A CA 1
ATOM 797 C C . LYS A 1 96 ? 28.649 -2.566 -22.973 1.00 98.56 96 LYS A C 1
ATOM 799 O O . LYS A 1 96 ? 29.426 -2.556 -23.922 1.00 98.56 96 LYS A O 1
ATOM 804 N N . PHE A 1 97 ? 27.673 -1.677 -22.824 1.00 98.75 97 PHE A N 1
ATOM 805 C CA . PHE A 1 97 ? 27.433 -0.576 -23.749 1.00 98.75 97 PHE A CA 1
ATOM 806 C C . PHE A 1 97 ? 28.609 0.411 -23.771 1.00 98.75 97 PHE A C 1
ATOM 808 O O . PHE A 1 97 ? 29.072 0.796 -24.846 1.00 98.75 97 PHE A O 1
ATOM 815 N N . GLN A 1 98 ? 29.145 0.763 -22.599 1.00 98.75 98 GLN A N 1
ATOM 816 C CA . GLN A 1 98 ? 30.339 1.607 -22.487 1.00 98.75 98 GLN A CA 1
ATOM 817 C C . GLN A 1 98 ? 31.556 0.944 -23.139 1.00 98.75 98 GLN A C 1
ATOM 819 O O . GLN A 1 98 ? 32.240 1.567 -23.952 1.00 98.75 98 GLN A O 1
ATOM 824 N N . ASN A 1 99 ? 31.789 -0.336 -22.839 1.00 98.38 99 ASN A N 1
ATOM 825 C CA . ASN A 1 99 ? 32.887 -1.097 -23.429 1.00 98.38 99 ASN A CA 1
ATOM 826 C C . ASN A 1 99 ? 32.760 -1.208 -24.954 1.00 98.38 99 ASN A C 1
ATOM 828 O O . ASN A 1 99 ? 33.748 -1.029 -25.662 1.00 98.38 99 ASN A O 1
ATOM 832 N N . LEU A 1 100 ? 31.555 -1.477 -25.465 1.00 98.62 100 LEU A N 1
ATOM 833 C CA . LEU A 1 100 ? 31.291 -1.557 -26.900 1.00 98.62 100 LEU A CA 1
ATOM 834 C C . LEU A 1 100 ? 31.603 -0.227 -27.588 1.00 98.62 100 LEU A C 1
ATOM 836 O O . LEU A 1 100 ? 32.393 -0.210 -28.525 1.00 98.62 100 LEU A O 1
ATOM 840 N N . THR A 1 101 ? 31.065 0.876 -27.063 1.00 98.69 101 THR A N 1
ATOM 841 C CA . THR A 1 101 ? 31.280 2.226 -27.611 1.00 98.69 101 THR A CA 1
ATOM 842 C C . THR A 1 101 ? 32.773 2.565 -27.674 1.00 98.69 101 THR A C 1
ATOM 844 O O . THR A 1 101 ? 33.265 3.090 -28.671 1.00 98.69 101 THR A O 1
ATOM 847 N N . TYR A 1 102 ? 33.526 2.221 -26.625 1.00 98.75 102 TYR A N 1
ATOM 848 C CA . TYR A 1 102 ? 34.971 2.444 -26.581 1.00 98.75 102 TYR A CA 1
ATOM 849 C C . TYR A 1 102 ? 35.742 1.604 -27.613 1.00 98.75 102 TYR A C 1
ATOM 851 O O . TYR A 1 102 ? 36.705 2.082 -28.218 1.00 98.75 102 TYR A O 1
ATOM 859 N N . LEU A 1 103 ? 35.341 0.349 -27.827 1.00 98.69 103 LEU A N 1
ATOM 860 C CA . LEU A 1 103 ? 35.964 -0.526 -28.824 1.00 98.69 103 LEU A CA 1
ATOM 861 C C . LEU A 1 103 ? 35.628 -0.099 -30.257 1.00 98.69 103 LEU A C 1
ATOM 863 O O . LEU A 1 103 ? 36.509 -0.140 -31.114 1.00 98.69 103 LEU A O 1
ATOM 867 N N . GLU A 1 104 ? 34.393 0.338 -30.508 1.00 98.44 104 GLU A N 1
ATOM 868 C CA . GLU A 1 104 ? 33.970 0.901 -31.794 1.00 98.44 104 GLU A CA 1
ATOM 869 C C . GLU A 1 104 ? 34.791 2.150 -32.132 1.00 98.44 104 GLU A C 1
ATOM 871 O O . GLU A 1 104 ? 35.396 2.210 -33.202 1.00 98.44 104 GLU A O 1
ATOM 876 N N . GLN A 1 105 ? 34.938 3.078 -31.181 1.00 98.62 105 GLN A N 1
ATOM 877 C CA . GLN A 1 105 ? 35.757 4.277 -31.367 1.00 98.62 105 GLN A CA 1
ATOM 878 C C . GLN A 1 105 ? 37.228 3.948 -31.675 1.00 98.62 105 GLN A C 1
ATOM 880 O O . GLN A 1 105 ? 37.819 4.527 -32.586 1.00 98.62 105 GLN A O 1
ATOM 885 N N . GLN A 1 106 ? 37.838 2.998 -30.957 1.00 98.62 106 GLN A N 1
ATOM 886 C CA . GLN A 1 106 ? 39.222 2.592 -31.235 1.00 98.62 106 GLN A CA 1
ATOM 887 C C . GLN A 1 106 ? 39.388 1.938 -32.611 1.00 98.62 106 GLN A C 1
ATOM 889 O O . GLN A 1 106 ? 40.427 2.104 -33.254 1.00 98.62 106 GLN A O 1
ATOM 894 N N . LEU A 1 107 ? 38.388 1.181 -33.061 1.00 98.31 107 LEU A N 1
ATOM 895 C CA . LEU A 1 107 ? 38.396 0.556 -34.378 1.00 98.31 107 LEU A CA 1
ATOM 896 C C . LEU A 1 107 ? 38.292 1.615 -35.484 1.00 98.31 107 LEU A C 1
ATOM 898 O O . LEU A 1 107 ? 39.042 1.556 -36.460 1.00 98.31 107 LEU A O 1
ATOM 902 N N . GLU A 1 108 ? 37.426 2.614 -35.309 1.00 98.50 108 GLU A N 1
ATOM 903 C CA . GLU A 1 108 ? 37.334 3.772 -36.203 1.00 98.50 108 GLU A CA 1
ATOM 904 C C . GLU A 1 108 ? 38.655 4.551 -36.265 1.00 98.50 108 GLU A C 1
ATOM 906 O O . GLU A 1 108 ? 39.142 4.866 -37.354 1.00 98.50 108 GLU A O 1
ATOM 911 N N . ASP A 1 109 ? 39.281 4.804 -35.113 1.00 98.56 109 ASP A N 1
ATOM 912 C CA . ASP A 1 109 ? 40.579 5.473 -35.029 1.00 98.56 109 ASP A CA 1
ATOM 913 C C . ASP A 1 109 ? 41.682 4.674 -35.740 1.00 98.56 109 ASP A C 1
ATOM 915 O O . ASP A 1 109 ? 42.477 5.248 -36.488 1.00 98.56 109 ASP A O 1
ATOM 919 N N . HIS A 1 110 ? 41.721 3.349 -35.561 1.00 98.25 110 HIS A N 1
ATOM 920 C CA . HIS A 1 110 ? 42.689 2.488 -36.241 1.00 98.25 110 HIS A CA 1
ATOM 921 C C . HIS A 1 110 ? 42.516 2.535 -37.764 1.00 98.25 110 HIS A C 1
ATOM 923 O O . HIS A 1 110 ? 43.498 2.701 -38.490 1.00 98.25 110 HIS A O 1
ATOM 929 N N . HIS A 1 111 ? 41.279 2.437 -38.260 1.00 98.00 111 HIS A N 1
ATOM 930 C CA . HIS A 1 111 ? 41.005 2.548 -39.692 1.00 98.00 111 HIS A CA 1
ATOM 931 C C . HIS A 1 111 ? 41.362 3.924 -40.252 1.00 98.00 111 HIS A C 1
ATOM 933 O O . HIS A 1 111 ? 41.915 3.999 -41.349 1.00 98.00 111 HIS A O 1
ATOM 939 N N . ARG A 1 112 ? 41.115 5.002 -39.497 1.00 98.44 112 ARG A N 1
ATOM 940 C CA . ARG A 1 112 ? 41.533 6.353 -39.888 1.00 98.44 112 ARG A CA 1
ATOM 941 C C . ARG A 1 112 ? 43.053 6.437 -40.048 1.00 98.44 112 ARG A C 1
ATOM 943 O O . ARG A 1 112 ? 43.528 6.856 -41.099 1.00 98.44 112 ARG A O 1
ATOM 950 N N . MET A 1 113 ? 43.811 5.968 -39.056 1.00 98.06 113 MET A N 1
ATOM 951 C CA . MET A 1 113 ? 45.279 5.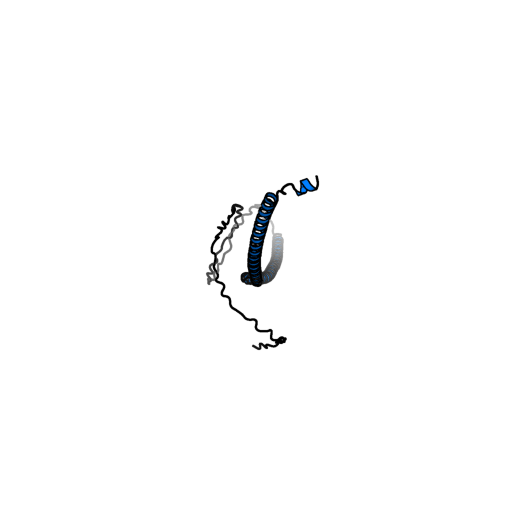982 -39.100 1.00 98.06 113 MET A CA 1
ATOM 952 C C . MET A 1 113 ? 45.847 5.115 -40.235 1.00 98.06 113 MET A C 1
ATOM 954 O O . MET A 1 113 ? 46.835 5.479 -40.876 1.00 98.06 113 MET A O 1
ATOM 958 N N . GLU A 1 114 ? 45.245 3.953 -40.493 1.00 97.94 114 GLU A N 1
ATOM 959 C CA . GLU A 1 114 ? 45.662 3.065 -41.582 1.00 97.94 114 GLU A CA 1
ATOM 960 C C . GLU A 1 114 ? 45.404 3.693 -42.959 1.00 97.94 114 GLU A C 1
ATOM 962 O O . GLU A 1 114 ? 46.267 3.626 -43.841 1.00 97.94 114 GLU A O 1
ATOM 967 N N . GLN A 1 115 ? 44.257 4.357 -43.122 1.00 97.94 115 GLN A N 1
ATOM 968 C CA . GLN A 1 115 ? 43.905 5.073 -44.343 1.00 97.94 115 GLN A CA 1
ATOM 969 C C . GLN A 1 115 ? 44.856 6.247 -44.609 1.00 97.94 115 GLN A C 1
ATOM 971 O O . GLN A 1 115 ? 45.380 6.361 -45.717 1.00 97.94 115 GLN A O 1
ATOM 976 N N . GLU A 1 116 ? 45.146 7.070 -43.598 1.00 98.19 116 GLU A N 1
ATOM 977 C CA . GLU A 1 116 ? 46.102 8.182 -43.704 1.00 98.19 116 GLU A CA 1
ATOM 978 C C . GLU A 1 116 ? 47.487 7.680 -44.145 1.00 98.19 116 GLU A C 1
ATOM 980 O O . GLU A 1 116 ? 48.071 8.187 -45.106 1.00 98.19 116 GLU A O 1
ATOM 985 N N . ARG A 1 117 ? 47.976 6.592 -43.536 1.00 97.44 117 ARG A N 1
ATOM 986 C CA . ARG A 1 117 ? 49.254 5.971 -43.915 1.00 97.44 117 ARG A CA 1
ATOM 987 C C . ARG A 1 117 ? 49.251 5.448 -45.356 1.00 97.44 117 ARG A C 1
ATOM 989 O O . ARG A 1 117 ? 50.262 5.552 -46.059 1.00 97.44 117 ARG A O 1
ATOM 996 N N . PHE A 1 118 ? 48.151 4.846 -45.805 1.00 96.44 118 PHE A N 1
ATOM 997 C CA . PHE A 1 118 ? 48.023 4.366 -47.182 1.00 96.44 118 PHE A CA 1
ATOM 998 C C . PHE A 1 118 ? 48.031 5.526 -48.188 1.00 96.44 118 PHE A C 1
ATOM 1000 O O . PHE A 1 118 ? 48.684 5.439 -49.231 1.00 96.44 118 PHE A O 1
ATOM 1007 N N . GLU A 1 119 ? 47.360 6.631 -47.871 1.00 97.69 119 GLU A N 1
ATOM 1008 C CA . GLU A 1 119 ? 47.340 7.836 -48.700 1.00 97.69 119 GLU A CA 1
ATOM 1009 C C . GLU A 1 119 ? 48.714 8.504 -48.779 1.00 97.69 119 GLU A C 1
ATOM 1011 O O . GLU A 1 119 ? 49.155 8.868 -49.870 1.00 97.69 119 GLU A O 1
ATOM 1016 N N . GLU A 1 120 ? 49.449 8.584 -47.671 1.00 97.56 120 GLU A N 1
ATOM 1017 C CA . GLU A 1 120 ? 50.838 9.051 -47.654 1.00 97.56 120 GLU A CA 1
ATOM 1018 C C . GLU A 1 120 ? 51.748 8.184 -48.542 1.00 97.56 120 GLU A C 1
ATOM 1020 O O . GLU A 1 120 ? 52.509 8.699 -49.370 1.00 97.56 120 GLU A O 1
ATOM 1025 N N . ALA A 1 121 ? 51.640 6.856 -48.439 1.00 96.31 121 ALA A N 1
ATOM 1026 C CA . ALA A 1 121 ? 52.395 5.926 -49.279 1.00 96.31 121 ALA A CA 1
ATOM 1027 C C . ALA A 1 121 ? 52.030 6.069 -50.770 1.00 96.31 121 ALA A C 1
ATOM 1029 O O . ALA A 1 121 ? 52.903 6.079 -51.641 1.00 96.31 121 ALA A O 1
ATOM 1030 N N . LYS A 1 122 ? 50.744 6.247 -51.084 1.00 97.38 122 LYS A N 1
ATOM 1031 C CA . LYS A 1 122 ? 50.275 6.496 -52.453 1.00 97.38 122 LYS A CA 1
ATOM 1032 C C . LYS A 1 122 ? 50.795 7.830 -52.995 1.00 97.38 122 LYS A C 1
ATOM 1034 O O . LYS A 1 122 ? 51.255 7.886 -54.137 1.00 97.38 122 LYS A O 1
ATOM 1039 N N . ASN A 1 123 ? 50.760 8.886 -52.187 1.00 96.06 123 ASN A N 1
ATOM 1040 C CA . ASN A 1 123 ? 51.246 10.213 -52.559 1.00 96.06 123 ASN A CA 1
ATOM 1041 C C . ASN A 1 123 ? 52.754 10.193 -52.831 1.00 96.06 123 ASN A C 1
ATOM 1043 O O . ASN A 1 123 ? 53.204 10.724 -53.846 1.00 96.06 123 ASN A O 1
ATOM 1047 N N . THR A 1 124 ? 53.538 9.521 -51.984 1.00 97.06 124 THR A N 1
ATOM 1048 C CA . THR A 1 124 ? 54.990 9.382 -52.190 1.00 97.06 124 THR A CA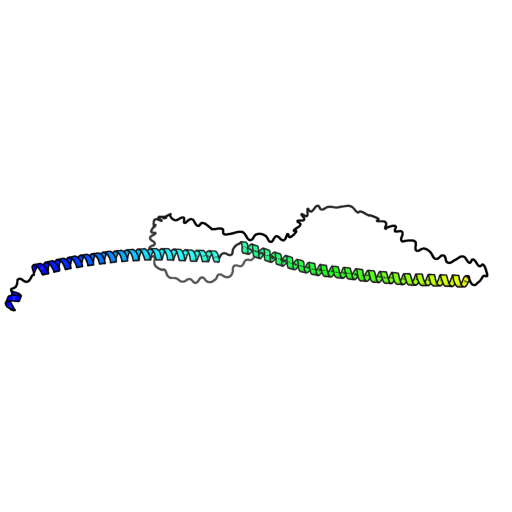 1
ATOM 1049 C C . THR A 1 124 ? 55.320 8.596 -53.460 1.00 97.06 124 THR A C 1
ATOM 1051 O O . THR A 1 124 ? 56.153 9.047 -54.249 1.00 97.06 124 THR A O 1
ATOM 1054 N N . LEU A 1 125 ? 54.627 7.482 -53.724 1.00 95.94 125 LEU A N 1
ATOM 1055 C CA . LEU A 1 125 ? 54.810 6.702 -54.951 1.00 95.94 125 LEU A CA 1
ATOM 1056 C C . LEU A 1 125 ? 54.434 7.504 -56.209 1.00 95.94 125 LEU A C 1
ATOM 1058 O O . LEU A 1 125 ? 55.179 7.494 -57.188 1.00 95.94 125 LEU A O 1
ATOM 1062 N N . CYS A 1 126 ? 53.321 8.244 -56.168 1.00 96.81 126 CYS A N 1
ATOM 1063 C CA . CYS A 1 126 ? 52.881 9.115 -57.260 1.00 96.81 126 CYS A CA 1
ATOM 1064 C C . CYS A 1 126 ? 53.925 10.202 -57.577 1.00 96.81 126 CYS A C 1
ATOM 1066 O O . CYS A 1 126 ? 54.262 10.426 -58.740 1.00 96.81 126 CYS A O 1
ATOM 1068 N N . LEU A 1 127 ? 54.511 10.830 -56.549 1.00 96.56 127 LEU A N 1
ATOM 1069 C CA . LEU A 1 127 ? 55.580 11.818 -56.724 1.00 96.56 127 LEU A CA 1
ATOM 1070 C C . LEU A 1 127 ? 56.833 11.212 -57.368 1.00 96.56 127 LEU A C 1
ATOM 1072 O O . LEU A 1 127 ? 57.430 11.843 -58.237 1.00 96.56 127 LEU A O 1
ATOM 1076 N N . ILE A 1 128 ? 57.232 10.001 -56.969 1.00 96.38 128 ILE A N 1
ATOM 1077 C CA . ILE A 1 128 ? 58.388 9.308 -57.560 1.00 96.38 128 ILE A CA 1
ATOM 1078 C C . ILE A 1 128 ? 58.112 8.959 -59.028 1.00 96.38 128 ILE A C 1
ATOM 1080 O O . ILE A 1 128 ? 58.950 9.226 -59.888 1.00 96.38 128 ILE A O 1
ATOM 1084 N N . GLN A 1 129 ? 56.925 8.430 -59.336 1.00 94.94 129 GLN A N 1
ATOM 1085 C CA . GLN A 1 129 ? 56.542 8.080 -60.704 1.00 94.94 129 GLN A CA 1
ATOM 1086 C C . GLN A 1 129 ? 56.493 9.310 -61.623 1.00 94.94 129 GLN A C 1
ATOM 1088 O O . GLN A 1 129 ? 56.953 9.245 -62.762 1.00 94.94 129 GLN A O 1
ATOM 1093 N N . ASN A 1 130 ? 55.964 10.436 -61.140 1.00 95.50 130 ASN A N 1
ATOM 1094 C CA . ASN A 1 130 ? 55.908 11.675 -61.917 1.00 95.50 130 ASN A CA 1
ATOM 1095 C C . ASN A 1 130 ? 57.302 12.251 -62.187 1.00 95.50 130 ASN A C 1
ATOM 1097 O O . ASN A 1 130 ? 57.559 12.694 -63.303 1.00 95.50 130 ASN A O 1
ATOM 1101 N N . LYS A 1 131 ? 58.219 12.187 -61.211 1.00 95.62 131 LYS A N 1
ATOM 1102 C CA . LYS A 1 131 ? 59.620 12.593 -61.404 1.00 95.62 131 LYS A CA 1
ATOM 1103 C C . LYS A 1 131 ? 60.320 11.738 -62.458 1.00 95.62 131 LYS A C 1
ATOM 1105 O O . LYS A 1 131 ? 60.964 12.288 -63.342 1.00 95.62 131 LYS A O 1
ATOM 1110 N N . LEU A 1 132 ? 60.128 10.418 -62.414 1.00 93.88 132 LEU A N 1
ATOM 1111 C CA . LEU A 1 132 ? 60.705 9.501 -63.400 1.00 93.88 132 LEU A CA 1
ATOM 1112 C C . LEU A 1 132 ? 60.186 9.793 -64.819 1.00 93.88 132 LEU A C 1
ATOM 1114 O O . LEU A 1 132 ? 60.974 9.918 -65.750 1.00 93.88 132 LEU A O 1
ATOM 1118 N N . LYS A 1 133 ? 58.872 9.994 -64.978 1.00 94.69 133 LYS A N 1
ATOM 1119 C CA . LYS A 1 133 ? 58.272 10.379 -66.268 1.00 94.69 133 LYS A CA 1
ATOM 1120 C C . LYS A 1 133 ? 58.775 11.736 -66.772 1.00 94.69 133 LYS A C 1
ATOM 1122 O O . LYS A 1 133 ? 58.955 11.919 -67.976 1.00 94.69 133 LYS A O 1
ATOM 1127 N N . GLU A 1 134 ? 58.977 12.705 -65.876 1.00 94.31 134 GLU A N 1
ATOM 1128 C CA . GLU A 1 134 ? 59.551 14.002 -66.244 1.00 94.31 134 GLU A CA 1
ATOM 1129 C C . GLU A 1 134 ? 61.000 13.850 -66.734 1.00 94.31 134 GLU A C 1
ATOM 1131 O O . GLU A 1 134 ? 61.365 14.441 -67.753 1.00 94.31 134 GLU A O 1
ATOM 1136 N N . GLU A 1 135 ? 61.810 13.031 -66.058 1.00 92.50 135 GLU A N 1
ATOM 1137 C CA . GLU A 1 135 ? 63.188 12.730 -66.463 1.00 92.50 135 GLU A CA 1
ATOM 1138 C C . GLU A 1 135 ? 63.251 11.999 -67.814 1.00 92.50 135 GLU A C 1
ATOM 1140 O O . GLU A 1 135 ? 64.004 12.421 -68.694 1.00 92.50 135 GLU A O 1
ATOM 1145 N N . GLU A 1 136 ? 62.410 10.986 -68.041 1.00 90.62 136 GLU A N 1
ATOM 1146 C CA . GLU A 1 136 ? 62.314 10.278 -69.328 1.00 90.62 136 GLU A CA 1
ATOM 1147 C C . GLU A 1 136 ? 61.951 11.229 -70.477 1.00 90.62 136 GLU A C 1
ATOM 1149 O O . GLU A 1 136 ? 62.605 11.237 -71.524 1.00 90.62 136 GLU A O 1
ATOM 1154 N N . LYS A 1 137 ? 60.956 12.105 -70.276 1.00 90.38 137 LYS A N 1
ATOM 1155 C CA . LYS A 1 137 ? 60.554 13.099 -71.282 1.00 90.38 137 LYS A CA 1
ATOM 1156 C C . LYS A 1 137 ? 61.665 14.112 -71.570 1.00 90.38 137 LYS A C 1
ATOM 1158 O O . LYS A 1 137 ? 61.811 14.549 -72.714 1.00 90.38 137 LYS A O 1
ATOM 1163 N N . ARG A 1 138 ? 62.446 14.506 -70.558 1.00 89.69 138 ARG A N 1
ATOM 1164 C CA . ARG A 1 138 ? 63.606 15.396 -70.736 1.00 89.69 138 ARG A CA 1
ATOM 1165 C C . ARG A 1 138 ? 64.713 14.725 -71.546 1.00 89.69 138 ARG A C 1
ATOM 1167 O O . ARG A 1 138 ? 65.272 15.383 -72.419 1.00 89.69 138 ARG A O 1
ATOM 1174 N N . LEU A 1 139 ? 64.991 13.443 -71.308 1.00 86.81 139 LEU A N 1
ATOM 1175 C CA . LEU A 1 139 ? 65.976 12.675 -72.075 1.00 86.81 139 LEU A CA 1
ATOM 1176 C C . LEU A 1 139 ? 65.546 12.496 -73.536 1.00 86.81 139 LEU A C 1
ATOM 1178 O O . LEU A 1 139 ? 66.337 12.784 -74.431 1.00 86.81 139 LEU A O 1
ATOM 1182 N N . LEU A 1 140 ? 64.286 12.120 -73.791 1.00 81.88 140 LEU A N 1
ATOM 1183 C CA . LEU A 1 140 ? 63.760 12.000 -75.158 1.00 81.88 140 LEU A CA 1
ATOM 1184 C C . LEU A 1 140 ? 63.786 13.341 -75.899 1.00 81.88 140 LEU A C 1
ATOM 1186 O O . LEU A 1 140 ? 64.229 13.397 -77.042 1.00 81.88 140 LEU A O 1
ATOM 1190 N N . LYS A 1 141 ? 63.364 14.439 -75.255 1.00 79.75 141 LYS A N 1
ATOM 1191 C CA . LYS A 1 141 ? 63.393 15.764 -75.894 1.00 79.75 141 LYS A CA 1
ATOM 1192 C C . LYS A 1 141 ? 64.817 16.286 -76.111 1.00 79.75 141 LYS A C 1
ATOM 1194 O O . LYS A 1 141 ? 65.054 16.996 -77.079 1.00 79.75 141 LYS A O 1
ATOM 1199 N N . SER A 1 142 ? 65.765 15.928 -75.244 1.00 72.94 142 SER A N 1
ATOM 1200 C CA . SER A 1 142 ? 67.179 16.250 -75.461 1.00 72.94 142 SER A CA 1
ATOM 1201 C C . SER A 1 142 ? 67.801 15.421 -76.587 1.00 72.94 142 SER A C 1
ATOM 1203 O O . SER A 1 142 ? 68.688 15.931 -77.260 1.00 72.94 142 SER A O 1
ATOM 1205 N N . GLY A 1 143 ? 67.363 14.171 -76.778 1.00 63.81 143 GLY A N 1
ATOM 1206 C CA . GLY A 1 143 ? 67.854 13.289 -77.841 1.00 63.81 143 GLY A CA 1
ATOM 1207 C C . GLY A 1 143 ? 67.227 13.565 -79.209 1.00 63.81 143 GLY A C 1
ATOM 1208 O O . GLY A 1 143 ? 67.899 13.437 -80.223 1.00 63.81 143 GLY A O 1
ATOM 1209 N N . SER A 1 144 ? 65.967 14.007 -79.252 1.00 58.12 144 SER A N 1
ATOM 1210 C CA . SER A 1 144 ? 65.266 14.304 -80.509 1.00 58.12 144 SER A CA 1
ATOM 1211 C C . SER A 1 144 ? 65.665 15.642 -81.144 1.00 58.12 144 SER A C 1
ATOM 1213 O O . SER A 1 144 ? 65.216 15.939 -82.245 1.00 58.12 144 SER A O 1
ATOM 1215 N N . ASN A 1 145 ? 66.491 16.451 -80.474 1.00 56.53 145 ASN A N 1
ATOM 1216 C CA . ASN A 1 145 ? 67.028 17.685 -81.050 1.00 56.53 145 ASN A CA 1
ATOM 1217 C C . ASN A 1 145 ? 68.247 17.449 -81.958 1.00 56.53 145 ASN A C 1
ATOM 1219 O O . ASN A 1 145 ? 68.760 18.426 -82.500 1.00 56.53 145 ASN A O 1
ATOM 1223 N N . ASP A 1 146 ? 68.725 16.207 -82.095 1.00 54.84 146 ASP A N 1
ATOM 1224 C CA . ASP A 1 146 ? 69.996 15.921 -82.770 1.00 54.84 146 ASP A CA 1
ATOM 1225 C C . ASP A 1 146 ? 69.873 15.191 -84.108 1.00 54.84 146 ASP A C 1
ATOM 1227 O O . ASP A 1 146 ? 70.885 14.716 -84.596 1.00 54.84 146 ASP A O 1
ATOM 1231 N N . ASP A 1 147 ? 68.699 15.132 -84.752 1.00 47.50 147 ASP A N 1
ATOM 1232 C CA . ASP A 1 147 ? 68.721 14.999 -86.212 1.00 47.50 147 ASP A CA 1
ATOM 1233 C C . ASP A 1 147 ? 67.448 15.481 -86.922 1.00 47.50 147 ASP A C 1
ATOM 1235 O O . ASP A 1 147 ? 66.334 15.040 -86.658 1.00 47.50 147 ASP A O 1
ATOM 1239 N N . SER A 1 148 ? 67.698 16.448 -87.803 1.00 50.09 148 SER A N 1
ATOM 1240 C CA . SER A 1 148 ? 67.050 16.772 -89.077 1.00 50.09 148 SER A CA 1
ATOM 1241 C C . SER A 1 148 ? 65.768 16.033 -89.510 1.00 50.09 148 SER A C 1
ATOM 1243 O O . SER A 1 148 ? 65.680 14.812 -89.497 1.00 50.09 148 SER A O 1
ATOM 1245 N N . ASP A 1 149 ? 64.818 16.826 -90.025 1.00 46.78 149 ASP A N 1
ATOM 1246 C CA . ASP A 1 149 ? 63.944 16.522 -91.168 1.00 46.78 149 ASP A CA 1
ATOM 1247 C C . ASP A 1 149 ? 63.622 15.037 -91.429 1.00 46.78 149 ASP A C 1
ATOM 1249 O O . ASP A 1 149 ? 64.210 14.386 -92.294 1.00 46.78 149 ASP A O 1
ATOM 1253 N N . ILE A 1 150 ? 62.533 14.554 -90.837 1.00 50.31 150 ILE A N 1
ATOM 1254 C CA . ILE A 1 150 ? 61.437 14.130 -91.706 1.00 50.31 150 ILE A CA 1
ATOM 1255 C C . ILE A 1 150 ? 60.121 14.587 -91.090 1.00 50.31 150 ILE A C 1
ATOM 1257 O O . ILE A 1 150 ? 59.679 14.110 -90.046 1.00 50.31 150 ILE A O 1
ATOM 1261 N N . ASP A 1 151 ? 59.524 15.572 -91.752 1.00 43.16 151 ASP A N 1
ATOM 1262 C CA . ASP A 1 151 ? 58.112 15.884 -91.639 1.00 43.16 151 ASP A CA 1
ATOM 1263 C C . ASP A 1 151 ? 57.315 14.601 -91.907 1.00 43.16 151 ASP A C 1
ATOM 1265 O O . ASP A 1 151 ? 57.086 14.216 -93.053 1.00 43.16 151 ASP A O 1
ATOM 1269 N N . ILE A 1 152 ? 56.868 13.933 -90.850 1.00 50.06 152 ILE A N 1
ATOM 1270 C CA . ILE A 1 152 ? 55.589 13.236 -90.906 1.00 50.06 152 ILE A CA 1
ATOM 1271 C C . ILE A 1 152 ? 54.630 14.113 -90.115 1.00 50.06 152 ILE A C 1
ATOM 1273 O O . ILE A 1 152 ? 54.434 13.960 -88.911 1.00 50.06 152 ILE A O 1
ATOM 1277 N N . GLN A 1 153 ? 54.091 15.103 -90.824 1.00 43.47 153 GLN A N 1
ATOM 1278 C CA . GLN A 1 153 ? 52.795 15.675 -90.494 1.00 43.47 153 GLN A CA 1
ATOM 1279 C C . GLN A 1 153 ? 51.744 14.594 -90.737 1.00 43.47 153 GLN A C 1
ATOM 1281 O O . GLN A 1 153 ? 51.241 14.498 -91.847 1.00 43.47 153 GLN A O 1
ATOM 1286 N N . GLU A 1 154 ? 51.425 13.797 -89.726 1.00 50.09 154 GLU A N 1
ATOM 1287 C CA . GLU A 1 154 ? 50.109 13.161 -89.591 1.00 50.09 154 GLU A CA 1
ATOM 1288 C C . GLU A 1 154 ? 49.792 13.190 -88.087 1.00 50.09 154 GLU A C 1
ATOM 1290 O O . GLU A 1 154 ? 50.379 12.460 -87.297 1.00 50.09 154 GLU A O 1
ATOM 1295 N N . ASP A 1 155 ? 49.245 14.305 -87.619 1.00 44.94 155 ASP A N 1
ATOM 1296 C CA . ASP A 1 155 ? 47.804 14.525 -87.460 1.00 44.94 155 ASP A CA 1
ATOM 1297 C C . ASP A 1 155 ? 47.386 14.160 -86.028 1.00 44.94 155 ASP A C 1
ATOM 1299 O O . ASP A 1 155 ? 47.392 13.002 -85.610 1.00 44.94 155 ASP A O 1
ATOM 1303 N N . ASP A 1 156 ? 47.099 15.211 -85.258 1.00 49.25 156 ASP A N 1
ATOM 1304 C CA . ASP A 1 156 ? 46.465 15.166 -83.944 1.00 49.25 156 ASP A CA 1
ATOM 1305 C C . ASP A 1 156 ? 45.030 14.631 -84.112 1.00 49.25 156 ASP A C 1
ATOM 1307 O O . ASP A 1 156 ? 44.058 15.373 -83.975 1.00 49.25 156 ASP A O 1
ATOM 1311 N N . GLU A 1 157 ? 44.854 13.330 -84.354 1.00 49.66 157 GLU A N 1
ATOM 1312 C CA . GLU A 1 157 ? 43.576 12.676 -84.058 1.00 49.66 157 GLU A CA 1
ATOM 1313 C C . GLU A 1 157 ? 43.575 12.230 -82.596 1.00 49.66 157 GLU A C 1
ATOM 1315 O O . GLU A 1 157 ? 43.697 11.070 -82.204 1.00 49.66 157 GLU A O 1
ATOM 1320 N N . SER A 1 158 ? 43.463 13.256 -81.761 1.00 45.09 158 SER A N 1
ATOM 1321 C CA . SER A 1 158 ? 42.897 13.168 -80.432 1.00 45.09 158 SER A CA 1
ATOM 1322 C C . SER A 1 158 ? 41.489 12.576 -80.525 1.00 45.09 158 SER A C 1
ATOM 1324 O O . SER A 1 158 ? 40.530 13.335 -80.601 1.00 45.09 158 SER A O 1
ATOM 1326 N N . ASP A 1 159 ? 41.332 11.253 -80.467 1.00 40.22 159 ASP A N 1
ATOM 1327 C CA . ASP A 1 159 ? 40.056 10.685 -80.031 1.00 40.22 159 ASP A CA 1
ATOM 1328 C C . ASP A 1 159 ? 40.169 9.232 -79.560 1.00 40.22 159 ASP A C 1
ATOM 1330 O O . ASP A 1 159 ? 40.335 8.282 -80.324 1.00 40.22 159 ASP A O 1
ATOM 1334 N N . SER A 1 160 ? 40.074 9.033 -78.254 1.00 42.91 160 SER A N 1
ATOM 1335 C CA . SER A 1 160 ? 38.918 8.340 -77.686 1.00 42.91 160 SER A CA 1
ATOM 1336 C C . SER A 1 160 ? 39.213 8.028 -76.228 1.00 42.91 160 SER A C 1
ATOM 1338 O O . SER A 1 160 ? 40.020 7.166 -75.872 1.00 42.91 160 SER A O 1
ATOM 1340 N N . GLU A 1 161 ? 38.485 8.712 -75.354 1.00 41.12 161 GLU A N 1
ATOM 1341 C CA . GLU A 1 161 ? 38.028 8.086 -74.127 1.00 41.12 161 GLU A CA 1
ATOM 1342 C C . GLU A 1 161 ? 37.233 6.827 -74.510 1.00 41.12 161 GLU A C 1
ATOM 1344 O O . GLU A 1 161 ? 36.017 6.874 -74.668 1.00 41.12 161 GLU A O 1
ATOM 1349 N N . LEU A 1 162 ? 37.901 5.688 -74.718 1.00 44.97 162 LEU A N 1
ATOM 1350 C CA . LEU A 1 162 ? 37.207 4.410 -74.835 1.00 44.97 162 LEU A CA 1
ATOM 1351 C C . LEU A 1 162 ? 37.314 3.660 -73.517 1.00 44.97 162 LEU A C 1
ATOM 1353 O O . LEU A 1 162 ? 38.175 2.813 -73.305 1.00 44.97 162 LEU A O 1
ATOM 1357 N N . GLU A 1 163 ? 36.372 4.038 -72.658 1.00 39.47 163 GLU A N 1
ATOM 1358 C CA . GLU A 1 163 ? 35.611 3.148 -71.796 1.00 39.47 163 GLU A CA 1
ATOM 1359 C C . GLU A 1 163 ? 36.389 2.196 -70.884 1.00 39.47 163 GLU A C 1
ATOM 1361 O O . GLU A 1 163 ? 36.936 1.165 -71.275 1.00 39.47 163 GLU A O 1
ATOM 1366 N N . GLU A 1 164 ? 36.243 2.500 -69.599 1.00 36.09 164 GLU A N 1
ATOM 1367 C CA . GLU A 1 164 ? 35.824 1.618 -68.509 1.00 36.09 164 GLU A CA 1
ATOM 1368 C C . GLU A 1 164 ? 35.170 0.268 -68.916 1.00 36.09 164 GLU A C 1
ATOM 1370 O O . GLU A 1 164 ? 34.043 -0.055 -68.542 1.00 36.09 164 GLU A O 1
ATOM 1375 N N . ARG A 1 165 ? 35.898 -0.624 -69.598 1.00 44.53 165 ARG A N 1
ATOM 1376 C CA . ARG A 1 165 ? 35.540 -2.044 -69.675 1.00 44.53 165 ARG A CA 1
ATOM 1377 C C . ARG A 1 165 ? 36.023 -2.747 -68.422 1.00 44.53 165 ARG A C 1
ATOM 1379 O O . ARG A 1 165 ? 37.076 -3.373 -68.364 1.00 44.53 165 ARG A O 1
ATOM 1386 N N . ARG A 1 166 ? 35.166 -2.639 -67.412 1.00 38.41 166 ARG A N 1
ATOM 1387 C CA . ARG A 1 166 ? 35.001 -3.585 -66.311 1.00 38.41 166 ARG A CA 1
ATOM 1388 C C . ARG A 1 166 ? 35.378 -5.009 -66.730 1.00 38.41 166 ARG A C 1
ATOM 1390 O O . ARG A 1 166 ? 34.671 -5.613 -67.531 1.00 38.41 166 ARG A O 1
ATOM 1397 N N . LEU A 1 167 ? 36.391 -5.588 -66.090 1.00 42.81 167 LEU A N 1
ATOM 1398 C CA . LEU A 1 167 ? 36.366 -7.009 -65.754 1.00 42.81 167 LEU A CA 1
ATOM 1399 C C . LEU A 1 167 ? 36.778 -7.190 -64.287 1.00 42.81 167 LEU A C 1
ATOM 1401 O O . LEU A 1 167 ? 37.684 -6.501 -63.815 1.00 42.81 167 LEU A O 1
ATOM 1405 N N . PRO A 1 168 ? 36.066 -8.042 -63.530 1.00 44.59 168 PRO A N 1
ATOM 1406 C CA . PRO A 1 168 ? 35.982 -7.938 -62.086 1.00 44.59 168 PRO A CA 1
ATOM 1407 C C . PRO A 1 168 ? 36.954 -8.879 -61.372 1.00 44.59 168 PRO A C 1
ATOM 1409 O O . PRO A 1 168 ? 37.343 -9.933 -61.867 1.00 44.59 168 PRO A O 1
ATOM 1412 N N . LYS A 1 169 ? 37.261 -8.466 -60.145 1.00 39.50 169 LYS A N 1
ATOM 1413 C CA . LYS A 1 169 ? 37.697 -9.239 -58.978 1.00 39.50 169 LYS A CA 1
ATOM 1414 C C . LYS A 1 169 ? 37.625 -10.775 -59.139 1.00 39.50 169 LYS A C 1
ATOM 1416 O O . LYS A 1 169 ? 36.521 -11.317 -59.191 1.00 39.50 169 LYS A O 1
ATOM 1421 N N . PRO A 1 170 ? 38.761 -11.497 -59.086 1.00 45.84 170 PRO A N 1
ATOM 1422 C CA . PRO A 1 170 ? 38.744 -12.904 -58.730 1.00 45.84 170 PRO A CA 1
ATOM 1423 C C . PRO A 1 170 ? 38.390 -13.005 -57.244 1.00 45.84 170 PRO A C 1
ATOM 1425 O O . PRO A 1 170 ? 39.156 -12.632 -56.355 1.00 45.84 170 PRO A O 1
ATOM 1428 N N . GLN A 1 171 ? 37.176 -13.472 -56.979 1.00 42.06 171 GLN A N 1
ATOM 1429 C CA . GLN A 1 171 ? 36.827 -14.079 -55.708 1.00 42.06 171 GLN A CA 1
ATOM 1430 C C . GLN A 1 171 ? 37.579 -15.409 -55.629 1.00 42.06 171 GLN A C 1
ATOM 1432 O O . GLN A 1 171 ? 37.150 -16.400 -56.214 1.00 42.06 171 GLN A O 1
ATOM 1437 N N . THR A 1 172 ? 38.702 -15.450 -54.916 1.00 43.97 172 THR A N 1
ATOM 1438 C CA . THR A 1 172 ? 39.254 -16.728 -54.461 1.00 43.97 172 THR A CA 1
ATOM 1439 C C . THR A 1 172 ? 38.556 -17.069 -53.156 1.00 43.97 172 THR A C 1
ATOM 1441 O O . THR A 1 172 ? 38.954 -16.646 -52.073 1.00 43.97 172 THR A O 1
ATOM 1444 N N . ALA A 1 173 ? 37.444 -17.783 -53.299 1.00 41.38 173 ALA A N 1
ATOM 1445 C CA . ALA A 1 173 ? 36.800 -18.503 -52.224 1.00 41.38 173 ALA A CA 1
ATOM 1446 C C . ALA A 1 173 ? 37.795 -19.523 -51.654 1.00 41.38 173 ALA A C 1
ATOM 1448 O O . ALA A 1 173 ? 38.208 -20.448 -52.350 1.00 41.38 173 ALA A O 1
ATOM 1449 N N . MET A 1 174 ? 38.173 -19.365 -50.389 1.00 43.44 174 MET A N 1
ATOM 1450 C CA . MET A 1 174 ? 38.633 -20.495 -49.593 1.00 43.44 174 MET A CA 1
ATOM 1451 C C . MET A 1 174 ? 37.650 -20.665 -48.445 1.00 43.44 174 MET A C 1
ATOM 1453 O O . MET A 1 174 ? 37.792 -20.113 -47.357 1.00 43.44 174 MET A O 1
ATOM 1457 N N . GLU A 1 175 ? 36.594 -21.402 -48.768 1.00 36.47 175 GLU A N 1
ATOM 1458 C CA . GLU A 1 175 ? 35.736 -22.075 -47.812 1.00 36.47 175 GLU A CA 1
ATOM 1459 C C . GLU A 1 175 ? 36.599 -23.004 -46.946 1.00 36.47 175 GLU A C 1
ATOM 1461 O O . GLU A 1 175 ? 37.100 -24.025 -47.413 1.00 36.47 175 GLU A O 1
ATOM 1466 N N . MET A 1 176 ? 36.740 -22.688 -45.660 1.00 42.34 176 MET A N 1
ATOM 1467 C CA . MET A 1 176 ? 36.906 -23.715 -44.630 1.00 42.34 176 MET A CA 1
ATOM 1468 C C . MET A 1 176 ? 35.586 -23.851 -43.879 1.00 42.34 176 MET A C 1
ATOM 1470 O O . MET A 1 176 ? 35.333 -23.258 -42.837 1.00 42.34 176 MET A O 1
ATOM 1474 N N . LEU A 1 177 ? 34.702 -24.581 -44.550 1.00 38.34 177 LEU A N 1
ATOM 1475 C CA . LEU A 1 177 ? 33.902 -25.687 -44.045 1.00 38.34 177 LEU A CA 1
ATOM 1476 C C . LEU A 1 177 ? 33.881 -25.894 -42.510 1.00 38.34 177 LEU A C 1
ATOM 1478 O O . LEU A 1 177 ? 34.831 -26.392 -41.918 1.00 38.34 177 LEU A O 1
ATOM 1482 N N . MET A 1 178 ? 32.682 -25.677 -41.959 1.00 41.84 178 MET A N 1
ATOM 1483 C CA . MET A 1 178 ? 32.035 -26.455 -40.891 1.00 41.84 178 MET A CA 1
ATOM 1484 C C . MET A 1 178 ? 32.555 -26.357 -39.453 1.00 41.84 178 MET A C 1
ATOM 1486 O O . MET A 1 178 ? 33.614 -26.867 -39.123 1.00 41.84 178 MET A O 1
ATOM 1490 N N . GLN A 1 179 ? 31.665 -25.945 -38.541 1.00 43.78 179 GLN A N 1
ATOM 1491 C CA . GLN A 1 179 ? 30.979 -26.895 -37.647 1.00 43.78 179 GLN A CA 1
ATOM 1492 C C . GLN A 1 179 ? 29.977 -26.192 -36.710 1.00 43.78 179 GLN A C 1
ATOM 1494 O O . GLN A 1 179 ? 30.344 -25.410 -35.846 1.00 43.78 179 GLN A O 1
ATOM 1499 N N . GLY A 1 180 ? 28.699 -26.550 -36.869 1.00 35.69 180 GLY A N 1
ATOM 1500 C CA . GLY A 1 180 ? 27.792 -26.902 -35.772 1.00 35.69 180 GLY A CA 1
ATOM 1501 C C . GLY A 1 180 ? 27.436 -25.861 -34.704 1.00 35.69 180 GLY A C 1
ATOM 1502 O O . GLY A 1 180 ? 28.156 -25.697 -33.729 1.00 35.69 180 GLY A O 1
ATOM 1503 N N . ARG A 1 181 ? 26.198 -25.349 -34.775 1.00 46.56 181 ARG A N 1
ATOM 1504 C CA . ARG A 1 181 ? 25.228 -25.365 -33.655 1.00 46.56 181 ARG A CA 1
ATOM 1505 C C . ARG A 1 181 ? 23.834 -24.939 -34.152 1.00 46.56 181 ARG A C 1
ATOM 1507 O O . ARG A 1 181 ? 23.631 -23.762 -34.444 1.00 46.56 181 ARG A O 1
ATOM 1514 N N . PRO A 1 182 ? 22.855 -25.858 -34.248 1.00 46.88 182 PRO A N 1
ATOM 1515 C CA . PRO A 1 182 ? 21.481 -25.524 -34.597 1.00 46.88 182 PRO A CA 1
ATOM 1516 C C . PRO A 1 182 ? 20.734 -25.100 -33.324 1.00 46.88 182 PRO A C 1
ATOM 1518 O O . PRO A 1 182 ? 20.050 -25.893 -32.687 1.00 46.88 182 PRO A O 1
ATOM 1521 N N . GLY A 1 183 ? 20.904 -23.845 -32.911 1.00 49.69 183 GLY A N 1
ATOM 1522 C CA . GLY A 1 183 ? 20.088 -23.235 -31.862 1.00 49.69 183 GLY A CA 1
ATOM 1523 C C . GLY A 1 183 ? 18.882 -22.548 -32.491 1.00 49.69 183 GLY A C 1
ATOM 1524 O O . GLY A 1 183 ? 19.016 -21.469 -33.060 1.00 49.69 183 GLY A O 1
ATOM 1525 N N . LYS A 1 184 ? 17.722 -23.201 -32.430 1.00 59.06 184 LYS A N 1
ATOM 1526 C CA . LYS A 1 184 ? 16.422 -22.759 -32.950 1.00 59.06 184 LYS A CA 1
ATOM 1527 C C . LYS A 1 184 ? 16.039 -21.380 -32.388 1.00 59.06 184 LYS A C 1
ATOM 1529 O O . LYS A 1 184 ? 15.461 -21.291 -31.314 1.00 59.06 184 LYS A O 1
ATOM 1534 N N . ARG A 1 185 ? 16.375 -20.298 -33.100 1.00 53.25 185 ARG A N 1
ATOM 1535 C CA . ARG A 1 185 ? 15.892 -18.946 -32.785 1.00 53.25 185 ARG A CA 1
ATOM 1536 C C . ARG A 1 185 ? 14.504 -18.771 -33.391 1.00 53.25 185 ARG A C 1
ATOM 1538 O O . ARG A 1 185 ? 14.358 -18.690 -34.606 1.00 53.25 185 ARG A O 1
ATOM 1545 N N . ILE A 1 186 ? 13.499 -18.764 -32.525 1.00 60.44 186 ILE A N 1
ATOM 1546 C CA . ILE A 1 186 ? 12.140 -18.322 -32.833 1.00 60.44 186 ILE A CA 1
ATOM 1547 C C . ILE A 1 186 ? 12.199 -16.796 -32.884 1.00 60.44 186 ILE A C 1
ATOM 1549 O O . ILE A 1 186 ? 12.363 -16.142 -31.860 1.00 60.44 186 ILE A O 1
ATOM 1553 N N . VAL A 1 187 ? 12.164 -16.240 -34.092 1.00 65.31 187 VAL A N 1
ATOM 1554 C CA . VAL A 1 187 ? 12.014 -14.799 -34.310 1.00 65.31 187 VAL A CA 1
ATOM 1555 C C . VAL A 1 187 ? 10.516 -14.524 -34.322 1.00 65.31 187 VAL A C 1
ATOM 1557 O O . VAL A 1 187 ? 9.833 -14.841 -35.292 1.00 65.31 187 VAL A O 1
ATOM 1560 N N . GLY A 1 188 ? 10.002 -14.008 -33.209 1.00 55.16 188 GLY A N 1
ATOM 1561 C CA . GLY A 1 188 ? 8.682 -13.396 -33.159 1.00 55.16 188 GLY A CA 1
ATOM 1562 C C . GLY A 1 188 ? 8.800 -11.958 -33.643 1.00 55.16 188 GLY A C 1
ATOM 1563 O O . GLY A 1 188 ? 9.388 -11.122 -32.963 1.00 55.16 188 GLY A O 1
ATOM 1564 N N . THR A 1 189 ? 8.276 -11.676 -34.830 1.00 57.00 189 THR A N 1
ATOM 1565 C CA . THR A 1 189 ? 8.053 -10.308 -35.298 1.00 57.00 189 THR A CA 1
ATOM 1566 C C . THR A 1 189 ? 6.945 -9.701 -34.442 1.00 57.00 189 THR A C 1
ATOM 1568 O O . THR A 1 189 ? 5.773 -10.007 -34.635 1.00 57.00 189 THR A O 1
ATOM 1571 N N . MET A 1 190 ? 7.309 -8.858 -33.477 1.00 50.94 190 MET A N 1
ATOM 1572 C CA . MET A 1 190 ? 6.364 -7.969 -32.804 1.00 50.94 190 MET A CA 1
ATOM 1573 C C . MET A 1 190 ? 6.171 -6.744 -33.697 1.00 50.94 190 MET A C 1
ATOM 1575 O O . MET A 1 190 ? 6.846 -5.732 -33.539 1.00 50.94 190 MET A O 1
ATOM 1579 N N . GLN A 1 191 ? 5.307 -6.864 -34.703 1.00 54.81 191 GLN A N 1
ATOM 1580 C CA . GLN A 1 191 ? 4.823 -5.692 -35.419 1.00 54.81 191 GLN A CA 1
ATOM 1581 C C . GLN A 1 191 ? 3.692 -5.092 -34.586 1.00 54.81 191 GLN A C 1
ATOM 1583 O O . GLN A 1 191 ? 2.608 -5.665 -34.507 1.00 54.81 191 GLN A O 1
ATOM 1588 N N . GLY A 1 192 ? 3.996 -3.978 -33.913 1.00 44.56 192 GLY A N 1
ATOM 1589 C CA . GLY A 1 192 ? 3.028 -3.156 -33.194 1.00 44.56 192 GLY A CA 1
ATOM 1590 C C . GLY A 1 192 ? 2.010 -2.599 -34.179 1.00 44.56 192 GLY A C 1
ATOM 1591 O O . GLY A 1 192 ? 2.317 -1.689 -34.946 1.00 44.56 192 GLY A O 1
ATOM 1592 N N . GLY A 1 193 ? 0.838 -3.227 -34.208 1.00 44.22 193 GLY A N 1
ATOM 1593 C CA . GLY A 1 193 ? -0.347 -2.730 -34.884 1.00 44.22 193 GLY A CA 1
ATOM 1594 C C . GLY A 1 193 ? -1.111 -1.844 -33.917 1.00 44.22 193 GLY A C 1
ATOM 1595 O O . GLY A 1 193 ? -1.680 -2.337 -32.949 1.00 44.22 193 GLY A O 1
ATOM 1596 N N . ASP A 1 194 ? -1.050 -0.553 -34.199 1.00 48.19 194 ASP A N 1
ATOM 1597 C CA . ASP A 1 194 ? -1.927 0.501 -33.707 1.00 48.19 194 ASP A CA 1
ATOM 1598 C C . ASP A 1 194 ? -3.384 0.077 -33.971 1.00 48.19 194 ASP A C 1
ATOM 1600 O O . ASP A 1 194 ? -3.801 -0.043 -35.125 1.00 48.19 194 ASP A O 1
ATOM 1604 N N . SER A 1 195 ? -4.122 -0.273 -32.922 1.00 49.94 195 SER A N 1
ATOM 1605 C CA . SER A 1 195 ? -5.556 -0.558 -32.992 1.00 49.94 195 SER A CA 1
ATOM 1606 C C . SER A 1 195 ? -6.205 0.091 -31.781 1.00 49.94 195 SER A C 1
ATOM 1608 O O . SER A 1 195 ? -6.553 -0.577 -30.810 1.00 49.94 195 SER A O 1
ATOM 1610 N N . ASP A 1 196 ? -6.316 1.415 -31.851 1.00 51.22 196 ASP A N 1
ATOM 1611 C CA . ASP A 1 196 ? -7.396 2.161 -31.214 1.00 51.22 196 ASP A CA 1
ATOM 1612 C C . ASP A 1 196 ? -8.713 1.578 -31.734 1.00 51.22 196 ASP A C 1
ATOM 1614 O O . ASP A 1 196 ? -9.103 1.917 -32.841 1.00 51.22 196 ASP A O 1
ATOM 1618 N N . ASP A 1 197 ? -9.356 0.658 -31.012 1.00 50.34 197 ASP A N 1
ATOM 1619 C CA . ASP A 1 197 ? -10.762 0.316 -31.253 1.00 50.34 197 ASP A CA 1
ATOM 1620 C C . ASP A 1 197 ? -11.363 -0.469 -30.072 1.00 50.34 197 ASP A C 1
ATOM 1622 O O . ASP A 1 197 ? -10.924 -1.572 -29.738 1.00 50.34 197 ASP A O 1
ATOM 1626 N N . ASN A 1 198 ? -12.458 0.091 -29.546 1.00 49.75 198 ASN A N 1
ATOM 1627 C CA . ASN A 1 198 ? -13.448 -0.457 -28.608 1.00 49.75 198 ASN A CA 1
ATOM 1628 C C . ASN A 1 198 ? -13.208 -0.224 -27.107 1.00 49.75 198 ASN A C 1
ATOM 1630 O O . ASN A 1 198 ? -12.966 -1.141 -26.323 1.00 49.75 198 ASN A O 1
ATOM 1634 N N . GLU A 1 199 ? -13.429 1.030 -26.704 1.00 50.31 199 GLU A N 1
ATOM 1635 C CA . GLU A 1 199 ? -14.179 1.318 -25.479 1.00 50.31 199 GLU A CA 1
ATOM 1636 C C . GLU A 1 199 ? -15.598 0.736 -25.629 1.00 50.31 199 GLU A C 1
ATOM 1638 O O . GLU A 1 199 ? -16.439 1.377 -26.238 1.00 50.31 199 GLU A O 1
ATOM 1643 N N . ASP A 1 200 ? -15.841 -0.501 -25.183 1.00 52.78 200 ASP A N 1
ATOM 1644 C CA . ASP A 1 200 ? -17.196 -1.091 -25.105 1.00 52.78 200 ASP A CA 1
ATOM 1645 C C . ASP A 1 200 ? -17.192 -2.343 -24.198 1.00 52.78 200 ASP A C 1
ATOM 1647 O O . ASP A 1 200 ? -17.481 -3.472 -24.597 1.00 52.78 200 ASP A O 1
ATOM 1651 N N . SER A 1 201 ? -16.810 -2.187 -22.932 1.00 53.06 201 SER A N 1
ATOM 1652 C CA . SER A 1 201 ? -17.144 -3.188 -21.905 1.00 53.06 201 SER A CA 1
ATOM 1653 C C . SER A 1 201 ? -17.904 -2.513 -20.781 1.00 53.06 201 SER A C 1
ATOM 1655 O O . SER A 1 201 ? -17.392 -2.249 -19.696 1.00 53.06 201 SER A O 1
ATOM 1657 N N . GLU A 1 202 ? -19.143 -2.200 -21.143 1.00 49.84 202 GLU A N 1
ATOM 1658 C CA . GLU A 1 202 ? -20.261 -1.858 -20.280 1.00 49.84 202 GLU A CA 1
ATOM 1659 C C . GLU A 1 202 ? -20.397 -2.897 -19.148 1.00 49.84 202 GLU A C 1
ATOM 1661 O O . GLU A 1 202 ? -20.493 -4.101 -19.382 1.00 49.84 202 GLU A O 1
ATOM 1666 N N . GLU A 1 203 ? -20.354 -2.393 -17.917 1.00 50.81 203 GLU A N 1
ATOM 1667 C CA . GLU A 1 203 ? -21.231 -2.776 -16.805 1.00 50.81 203 GLU A CA 1
ATOM 1668 C C . GLU A 1 203 ? -21.476 -4.285 -16.598 1.00 50.81 203 GLU A C 1
ATOM 1670 O O . GLU A 1 203 ? -22.520 -4.838 -16.934 1.00 50.81 203 GLU A O 1
ATOM 1675 N N . SER A 1 204 ? -20.533 -4.957 -15.930 1.00 51.88 204 SER A N 1
ATOM 1676 C CA . SER A 1 204 ? -20.842 -6.212 -15.237 1.00 51.88 204 SER A CA 1
ATOM 1677 C C . SER A 1 204 ? -21.658 -5.889 -13.981 1.00 51.88 204 SER A C 1
ATOM 1679 O O . SER A 1 204 ? -21.094 -5.674 -12.908 1.00 51.88 204 SER A O 1
ATOM 1681 N N . GLU A 1 205 ? -22.982 -5.831 -14.121 1.00 60.59 205 GLU A N 1
ATOM 1682 C CA . GLU A 1 205 ? -23.923 -5.829 -13.000 1.00 60.59 205 GLU A CA 1
ATOM 1683 C C . GLU A 1 205 ? -23.754 -7.155 -12.236 1.00 60.59 205 GLU A C 1
ATOM 1685 O O . GLU A 1 205 ? -24.069 -8.232 -12.741 1.00 60.59 205 GLU A O 1
ATOM 1690 N N . ILE A 1 206 ? -23.135 -7.101 -11.054 1.00 55.97 206 ILE A N 1
ATOM 1691 C CA . ILE A 1 206 ? -23.020 -8.263 -10.174 1.00 55.97 206 ILE A CA 1
ATOM 1692 C C . ILE A 1 206 ? -24.341 -8.382 -9.410 1.00 55.97 206 ILE A C 1
ATOM 1694 O O . ILE A 1 206 ? -24.629 -7.594 -8.510 1.00 55.97 206 ILE A O 1
ATOM 1698 N N . ASP A 1 207 ? -25.164 -9.333 -9.836 1.00 62.09 207 ASP A N 1
ATOM 1699 C CA . ASP A 1 207 ? -26.412 -9.704 -9.176 1.00 62.09 207 ASP A CA 1
ATOM 1700 C C . ASP A 1 207 ? -26.067 -10.362 -7.833 1.00 62.09 207 ASP A C 1
ATOM 1702 O O . ASP A 1 207 ? -25.608 -11.505 -7.768 1.00 62.09 207 ASP A O 1
ATOM 1706 N N . MET A 1 208 ? -26.150 -9.580 -6.758 1.00 61.50 208 MET A N 1
ATOM 1707 C CA . MET A 1 208 ? -26.016 -10.082 -5.396 1.00 61.50 208 MET A CA 1
ATOM 1708 C C . MET A 1 208 ? -27.382 -10.629 -5.002 1.00 61.50 208 MET A C 1
ATOM 1710 O O . MET A 1 208 ? -28.185 -9.918 -4.400 1.00 61.50 208 MET A O 1
ATOM 1714 N N . GLU A 1 209 ? -27.657 -11.869 -5.395 1.00 54.12 209 GLU A N 1
ATOM 1715 C CA . GLU A 1 209 ? -28.776 -12.619 -4.840 1.00 54.12 209 GLU A CA 1
ATOM 1716 C C . GLU A 1 209 ? -28.558 -12.708 -3.317 1.00 54.12 209 GLU A C 1
ATOM 1718 O O . GLU A 1 209 ? -27.590 -13.308 -2.841 1.00 54.12 209 GLU A O 1
ATOM 1723 N N . ASP A 1 210 ? -29.418 -11.998 -2.578 1.00 53.97 210 ASP A N 1
ATOM 1724 C CA . ASP A 1 210 ? -29.593 -12.075 -1.128 1.00 53.97 210 ASP A CA 1
ATOM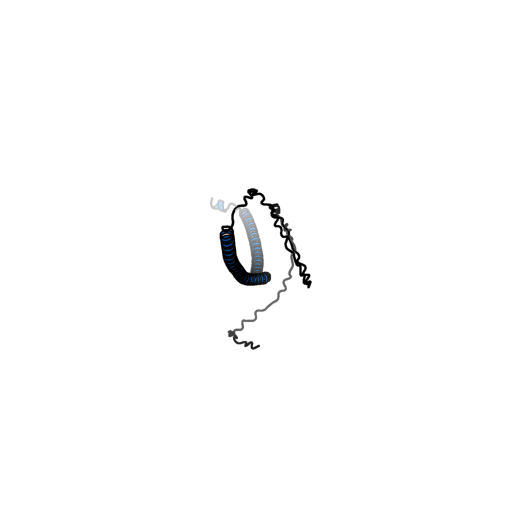 1725 C C . ASP A 1 210 ? -29.942 -13.532 -0.768 1.00 53.97 210 ASP A C 1
ATOM 1727 O O . ASP A 1 210 ? -31.112 -13.912 -0.728 1.00 53.97 210 ASP A O 1
ATOM 1731 N N . ASP A 1 211 ? -28.925 -14.361 -0.523 1.00 57.66 211 ASP A N 1
ATOM 1732 C CA . ASP A 1 211 ? -29.065 -15.614 0.231 1.00 57.66 211 ASP A CA 1
ATOM 1733 C C . ASP A 1 211 ? -29.259 -15.238 1.714 1.00 57.66 211 ASP A C 1
ATOM 1735 O O . ASP A 1 211 ? -28.367 -15.343 2.564 1.00 57.66 211 ASP A O 1
ATOM 1739 N N . ASP A 1 212 ? -30.442 -14.687 1.988 1.00 55.44 212 ASP A N 1
ATOM 1740 C CA . ASP A 1 212 ? -31.074 -14.702 3.297 1.00 55.44 212 ASP A CA 1
ATOM 1741 C C . ASP A 1 212 ? -31.428 -16.159 3.651 1.00 55.44 212 ASP A C 1
ATOM 1743 O O . ASP A 1 212 ? -31.781 -16.955 2.786 1.00 55.44 212 ASP A O 1
ATOM 1747 N N . ASP A 1 213 ? -31.407 -16.464 4.948 1.00 53.53 213 ASP A N 1
ATOM 1748 C CA . ASP A 1 213 ? -31.894 -17.701 5.574 1.00 53.53 213 ASP A CA 1
ATOM 1749 C C . ASP A 1 213 ? -30.882 -18.853 5.694 1.00 53.53 213 ASP A C 1
ATOM 1751 O O . ASP A 1 213 ? -30.892 -19.804 4.927 1.00 53.53 213 ASP A O 1
ATOM 1755 N N . GLU A 1 214 ? -30.114 -18.861 6.786 1.00 55.50 214 GLU A N 1
ATOM 1756 C CA . GLU A 1 214 ? -30.000 -20.081 7.597 1.00 55.50 214 GLU A CA 1
ATOM 1757 C C . GLU A 1 214 ? -29.670 -19.691 9.048 1.00 55.50 214 GLU A C 1
ATOM 1759 O O . GLU A 1 214 ? -28.548 -19.333 9.419 1.00 55.50 214 GLU A O 1
ATOM 1764 N N . ASP A 1 215 ? -30.728 -19.681 9.862 1.00 52.69 215 ASP A N 1
ATOM 1765 C CA . ASP A 1 215 ? -30.698 -19.587 11.316 1.00 52.69 215 ASP A CA 1
ATOM 1766 C C . ASP A 1 215 ? -29.920 -20.787 11.888 1.00 52.69 215 ASP A C 1
ATOM 1768 O O . ASP A 1 215 ? -30.495 -21.815 12.244 1.00 52.69 215 ASP A O 1
ATOM 1772 N N . ASP A 1 216 ? -28.593 -20.675 11.967 1.00 57.00 216 ASP A N 1
ATOM 1773 C CA . ASP A 1 216 ? -27.770 -21.632 12.707 1.00 57.00 216 ASP A CA 1
ATOM 1774 C C . ASP A 1 216 ? -28.051 -21.471 14.213 1.00 57.00 216 ASP A C 1
ATOM 1776 O O . ASP A 1 216 ? -27.445 -20.649 14.915 1.00 57.00 216 ASP A O 1
ATOM 1780 N N . ASP A 1 217 ? -29.000 -22.278 14.694 1.00 54.62 217 ASP A N 1
ATOM 1781 C CA . ASP A 1 217 ? -29.260 -22.618 16.094 1.00 54.62 217 ASP A CA 1
ATOM 1782 C C . ASP A 1 217 ? -27.989 -23.225 16.726 1.00 54.62 217 ASP A C 1
ATOM 1784 O O . ASP A 1 217 ? -27.858 -24.434 16.927 1.00 54.62 217 ASP A O 1
ATOM 1788 N N . LEU A 1 218 ? -26.999 -22.385 17.036 1.00 57.09 218 LEU A N 1
ATOM 1789 C CA . LEU A 1 218 ? -25.842 -22.797 17.823 1.00 57.09 218 LEU A CA 1
ATOM 1790 C C . LEU A 1 218 ? -26.259 -22.872 19.292 1.00 57.09 218 LEU A C 1
ATOM 1792 O O . LEU A 1 218 ? -26.217 -21.886 20.029 1.00 57.09 218 LEU A O 1
ATOM 1796 N N . GLU A 1 219 ? -26.686 -24.071 19.686 1.00 50.53 219 GLU A N 1
ATOM 1797 C CA . GLU A 1 219 ? -26.927 -24.463 21.069 1.00 50.53 219 GLU A CA 1
ATOM 1798 C C . GLU A 1 219 ? -25.721 -24.091 21.950 1.00 50.53 219 GLU A C 1
ATOM 1800 O O . GLU A 1 219 ? -24.585 -24.534 21.764 1.00 50.53 219 GLU A O 1
ATOM 1805 N N . ASP A 1 220 ? -26.010 -23.217 22.906 1.00 51.31 220 ASP A N 1
ATOM 1806 C CA . ASP A 1 220 ? -25.094 -22.554 23.823 1.00 51.31 220 ASP A CA 1
ATOM 1807 C C . ASP A 1 220 ? -24.537 -23.577 24.840 1.00 51.31 220 ASP A C 1
ATOM 1809 O O . ASP A 1 220 ? -25.100 -23.786 25.920 1.00 51.31 220 ASP A O 1
ATOM 1813 N N . GLU A 1 221 ? -23.441 -24.275 24.506 1.00 52.56 221 GLU A N 1
ATOM 1814 C CA . GLU A 1 221 ? -22.707 -25.094 25.482 1.00 52.56 221 GLU A CA 1
ATOM 1815 C C . GLU A 1 221 ? -22.028 -24.183 26.516 1.00 52.56 221 GLU A C 1
ATOM 1817 O O . GLU A 1 221 ? -20.884 -23.736 26.391 1.00 52.56 221 GLU A O 1
ATOM 1822 N N . SER A 1 222 ? -22.767 -23.926 27.593 1.00 47.31 222 SER A N 1
ATOM 1823 C CA . SER A 1 222 ? -22.318 -23.221 28.783 1.00 47.31 222 SER A CA 1
ATOM 1824 C C . SER A 1 222 ? -21.165 -23.970 29.468 1.00 47.31 222 SER A C 1
ATOM 1826 O O . SER A 1 222 ? -21.370 -24.783 30.374 1.00 47.31 222 SER A O 1
ATOM 1828 N N . ILE A 1 223 ? -19.923 -23.683 29.082 1.00 51.03 223 ILE A N 1
ATOM 1829 C CA . ILE A 1 223 ? -18.739 -24.087 29.844 1.00 51.03 223 ILE A CA 1
ATOM 1830 C C . ILE A 1 223 ? -18.590 -23.171 31.067 1.00 51.03 223 ILE A C 1
ATOM 1832 O O . ILE A 1 223 ? -18.118 -22.035 31.011 1.00 51.03 223 ILE A O 1
ATOM 1836 N N . SER A 1 224 ? -18.993 -23.701 32.219 1.00 44.34 224 SER A N 1
ATOM 1837 C CA . SER A 1 224 ? -18.851 -23.080 33.532 1.00 44.34 224 SER A CA 1
ATOM 1838 C C . SER A 1 224 ? -17.378 -23.005 33.966 1.00 44.34 224 SER A C 1
ATOM 1840 O O . SER A 1 224 ? -16.884 -23.877 34.684 1.00 44.34 224 SER A O 1
ATOM 1842 N N . LEU A 1 225 ? -16.651 -21.960 33.571 1.00 46.62 225 LEU A N 1
ATOM 1843 C CA . LEU A 1 225 ? -15.325 -21.676 34.130 1.00 46.62 225 LEU A CA 1
ATOM 1844 C C . LEU A 1 225 ? -15.461 -20.812 35.387 1.00 46.62 225 LEU A C 1
ATOM 1846 O O . LEU A 1 225 ? -15.539 -19.587 35.352 1.00 46.62 225 LEU A O 1
ATOM 1850 N N . SER A 1 226 ? -15.508 -21.497 36.530 1.00 44.78 226 SER A N 1
ATOM 1851 C CA . SER A 1 226 ? -15.447 -20.880 37.857 1.00 44.78 226 SER A CA 1
ATOM 1852 C C . SER A 1 226 ? -14.187 -20.00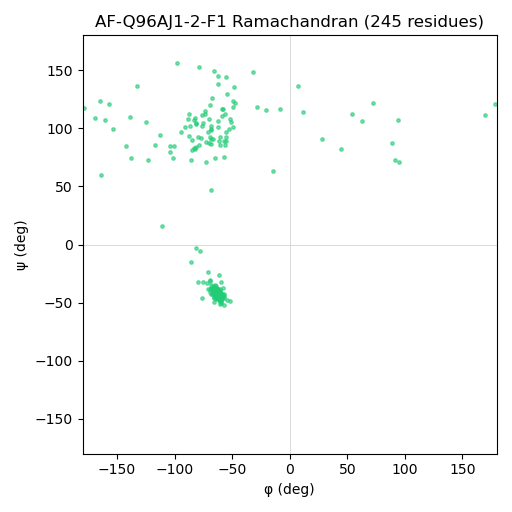3 38.033 1.00 44.78 226 SER A C 1
ATOM 1854 O O . SER A 1 226 ? -13.112 -20.360 37.542 1.00 44.78 226 SER A O 1
ATOM 1856 N N . PRO A 1 227 ? -14.274 -18.875 38.763 1.00 48.78 227 PRO A N 1
ATOM 1857 C CA . PRO A 1 227 ? -13.189 -17.910 38.879 1.00 48.78 227 PRO A CA 1
ATOM 1858 C C . PRO A 1 227 ? -12.146 -18.392 39.896 1.00 48.78 227 PRO A C 1
ATOM 1860 O O . PRO A 1 227 ? -12.234 -18.127 41.100 1.00 48.78 227 PRO A O 1
ATOM 1863 N N . THR A 1 228 ? -11.117 -19.098 39.433 1.00 43.94 228 THR A N 1
ATOM 1864 C CA . THR A 1 228 ? -9.928 -19.338 40.255 1.00 43.94 228 THR A CA 1
ATOM 1865 C C . THR A 1 228 ? -9.098 -18.061 40.363 1.00 43.94 228 THR A C 1
ATOM 1867 O O . THR A 1 228 ? -8.568 -17.533 39.391 1.00 43.94 228 THR A O 1
ATOM 1870 N N . LYS A 1 229 ? -9.042 -17.584 41.605 1.00 42.28 229 LYS A N 1
ATOM 1871 C CA . LYS A 1 229 ? -8.334 -16.431 42.172 1.00 42.28 229 LYS A CA 1
ATOM 1872 C C . LYS A 1 229 ? -6.987 -16.057 41.513 1.00 42.28 229 LYS A C 1
ATOM 1874 O O . LYS A 1 229 ? -6.209 -16.937 41.145 1.00 42.28 229 LYS A O 1
ATOM 1879 N N . PRO A 1 230 ? -6.638 -14.754 41.510 1.00 44.53 230 PRO A N 1
ATOM 1880 C CA . PRO A 1 230 ? -5.418 -14.236 40.901 1.00 44.53 230 PRO A CA 1
ATOM 1881 C C . PRO A 1 230 ? -4.204 -14.542 41.784 1.00 44.53 230 PRO A C 1
ATOM 1883 O O . PRO A 1 230 ? -4.049 -13.972 42.866 1.00 44.53 230 PRO A O 1
ATOM 1886 N N . ASN A 1 231 ? -3.313 -15.427 41.331 1.00 41.19 231 ASN A N 1
ATOM 1887 C CA . ASN A 1 231 ? -2.055 -15.674 42.027 1.00 41.19 231 ASN A CA 1
ATOM 1888 C C . ASN A 1 231 ? -0.925 -14.820 41.433 1.00 41.19 231 ASN A C 1
ATOM 1890 O O . ASN A 1 231 ? -0.293 -15.138 40.433 1.00 41.19 231 ASN A O 1
ATOM 1894 N N . ARG A 1 232 ? -0.709 -13.696 42.111 1.00 41.75 232 ARG A N 1
ATOM 1895 C CA . ARG A 1 232 ? 0.525 -12.916 42.246 1.00 41.75 232 ARG A CA 1
ATOM 1896 C C . ARG A 1 232 ? 1.815 -13.705 41.937 1.00 41.75 232 ARG A C 1
ATOM 1898 O O . ARG A 1 232 ? 2.225 -14.522 42.755 1.00 41.75 232 ARG A O 1
ATOM 1905 N N . ARG A 1 233 ? 2.550 -13.322 40.886 1.00 44.25 233 ARG A N 1
ATOM 1906 C CA . ARG A 1 233 ? 3.973 -12.908 40.964 1.00 44.25 233 ARG A CA 1
ATOM 1907 C C . ARG A 1 233 ? 4.546 -12.561 39.590 1.00 44.25 233 ARG A C 1
ATOM 1909 O O . ARG A 1 233 ? 4.652 -13.392 38.701 1.00 44.25 233 ARG A O 1
ATOM 1916 N N . VAL A 1 234 ? 4.993 -11.314 39.513 1.00 44.50 234 VAL A N 1
ATOM 1917 C CA . VAL A 1 234 ? 5.928 -10.756 38.541 1.00 44.50 234 VAL A CA 1
ATOM 1918 C C . VAL A 1 234 ? 7.148 -11.671 38.400 1.00 44.50 234 VAL A C 1
ATOM 1920 O O . VAL A 1 234 ? 7.873 -11.887 39.371 1.00 44.50 234 VAL A O 1
ATOM 1923 N N . ARG A 1 235 ? 7.410 -12.156 37.188 1.00 52.22 235 ARG A N 1
ATOM 1924 C CA . ARG A 1 235 ? 8.766 -12.456 36.729 1.00 52.22 235 ARG A CA 1
ATOM 1925 C C . ARG A 1 235 ? 8.964 -11.678 35.437 1.00 52.22 235 ARG A C 1
ATOM 1927 O O . ARG A 1 235 ? 8.369 -12.010 34.422 1.00 52.22 235 ARG A O 1
ATOM 1934 N N . LYS A 1 236 ? 9.748 -10.599 35.519 1.00 41.16 236 LYS A N 1
ATOM 1935 C CA . LYS A 1 236 ? 10.406 -10.018 34.349 1.00 41.16 236 LYS A CA 1
ATOM 1936 C C . LYS A 1 236 ? 11.261 -11.133 33.750 1.00 41.16 236 LYS A C 1
ATOM 1938 O O . LYS A 1 236 ? 12.144 -11.634 34.440 1.00 41.16 236 LYS A O 1
ATOM 1943 N N . SER A 1 237 ? 10.955 -11.552 32.532 1.00 52.06 237 SER A N 1
ATOM 1944 C CA . SER A 1 237 ? 11.887 -12.309 31.706 1.00 52.06 237 SER A CA 1
ATOM 1945 C C . SER A 1 237 ? 12.950 -11.327 31.222 1.00 52.06 237 SER A C 1
ATOM 1947 O O . SER A 1 237 ? 12.632 -10.381 30.500 1.00 52.06 237 SER A O 1
ATOM 1949 N N . GLU A 1 238 ? 14.179 -11.495 31.703 1.00 48.81 238 GLU A N 1
ATOM 1950 C CA . GLU A 1 238 ? 15.356 -10.860 31.111 1.00 48.81 238 GLU A CA 1
ATOM 1951 C C . GLU A 1 238 ? 15.539 -11.356 29.665 1.00 48.81 238 GLU A C 1
ATOM 1953 O O . GLU A 1 238 ? 15.202 -12.510 29.377 1.00 48.81 238 GLU A O 1
ATOM 1958 N N . PRO A 1 239 ? 16.014 -10.491 28.752 1.00 54.56 239 PRO A N 1
ATOM 1959 C CA . PRO A 1 239 ? 16.271 -10.855 27.367 1.00 54.56 239 PRO A CA 1
ATOM 1960 C C . PRO A 1 239 ? 17.467 -11.812 27.316 1.00 54.56 239 PRO A C 1
ATOM 1962 O O . PRO A 1 239 ? 18.556 -11.484 27.780 1.00 54.56 239 PRO A O 1
ATOM 1965 N N . LEU A 1 240 ? 17.239 -13.012 26.786 1.00 54.00 240 LEU A N 1
ATOM 1966 C CA . LEU A 1 240 ? 18.293 -13.958 26.436 1.00 54.00 240 LEU A CA 1
ATOM 1967 C C . LEU A 1 240 ? 18.902 -13.504 25.103 1.00 54.00 240 LEU A C 1
ATOM 1969 O O . LEU A 1 240 ? 18.457 -13.937 24.044 1.00 54.00 240 LEU A O 1
ATOM 1973 N N . ASP A 1 241 ? 19.869 -12.593 25.172 1.00 52.72 241 ASP A N 1
ATOM 1974 C CA . ASP A 1 241 ? 20.899 -12.463 24.140 1.00 52.72 241 ASP A CA 1
ATOM 1975 C C . ASP A 1 241 ? 21.950 -13.565 24.365 1.00 52.72 241 ASP A C 1
ATOM 1977 O O . ASP A 1 241 ? 22.146 -13.996 25.499 1.00 52.72 241 ASP A O 1
ATOM 1981 N N . GLU A 1 242 ? 22.632 -13.978 23.291 1.00 51.50 242 GLU A N 1
ATOM 1982 C CA . GLU A 1 242 ? 23.694 -15.007 23.219 1.00 51.50 242 GLU A CA 1
ATOM 1983 C 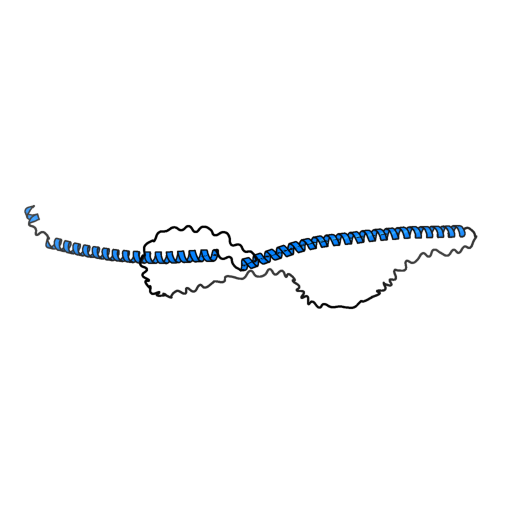C . GLU A 1 242 ? 23.215 -16.425 22.836 1.00 51.50 242 GLU A C 1
ATOM 1985 O O . GLU A 1 242 ? 23.256 -17.368 23.624 1.00 51.50 242 GLU A O 1
ATOM 1990 N N . SER A 1 243 ? 22.820 -16.607 21.568 1.00 57.75 243 SER A N 1
ATOM 1991 C CA . SER A 1 243 ? 22.961 -17.909 20.894 1.00 57.75 243 SER A CA 1
ATOM 1992 C C . SER A 1 243 ? 23.991 -17.781 19.781 1.00 57.75 243 SER A C 1
ATOM 1994 O O . SER A 1 243 ? 23.704 -17.356 18.664 1.00 57.75 243 SER A O 1
ATOM 1996 N N . ASP A 1 244 ? 25.199 -18.140 20.178 1.00 65.50 244 ASP A N 1
ATOM 1997 C CA . ASP A 1 244 ? 26.382 -18.476 19.405 1.00 65.50 244 ASP A CA 1
ATOM 1998 C C . ASP A 1 244 ? 26.054 -19.505 18.303 1.00 65.50 244 ASP A C 1
ATOM 2000 O O . ASP A 1 244 ? 25.859 -20.688 18.581 1.00 65.50 244 ASP A O 1
ATOM 2004 N N . ASN A 1 245 ? 25.913 -19.048 17.056 1.00 63.38 245 ASN A N 1
ATOM 2005 C CA . ASN A 1 245 ? 25.834 -19.926 15.886 1.00 63.38 245 ASN A CA 1
ATOM 2006 C C . ASN A 1 245 ? 27.196 -19.935 15.184 1.00 63.38 245 ASN A C 1
ATOM 2008 O O . ASN A 1 245 ? 27.374 -19.343 14.120 1.00 63.38 245 ASN A O 1
ATOM 2012 N N . ASP A 1 246 ? 28.139 -20.631 15.812 1.00 68.88 246 ASP A N 1
ATOM 2013 C CA . ASP A 1 246 ? 29.328 -21.201 15.189 1.00 68.88 246 ASP A CA 1
ATOM 2014 C C . ASP A 1 246 ? 28.920 -22.400 14.302 1.00 68.88 246 ASP A C 1
ATOM 2016 O O . ASP A 1 246 ? 28.755 -23.515 14.808 1.00 68.88 246 ASP A O 1
ATOM 2020 N N . PHE A 1 247 ? 28.753 -22.192 12.986 1.00 54.25 247 PHE A N 1
ATOM 2021 C CA . PHE A 1 247 ? 29.101 -23.181 11.945 1.00 54.25 247 PHE A CA 1
ATOM 2022 C C . PHE A 1 247 ? 29.175 -22.574 10.537 1.00 54.25 247 PHE A C 1
ATOM 2024 O O . PHE A 1 247 ? 28.215 -21.876 10.137 1.00 54.25 247 PHE A O 1
#

pLDDT: mean 74.71, std 23.15, range [35.69, 98.75]

Radius of gyration: 59.5 Å; Cα contacts (8 Å, |Δi|>4): 0; chains: 1; bounding box: 152×53×148 Å